Protein AF-A0A6L4Y548-F1 (afdb_monomer)

Nearest PDB structures (foldseek):
  1y12-assembly1_A  TM=3.726E-01  e=8.126E+00  Pseudomonas aeruginosa PAO1
  2x8k-assembly1_A  TM=2.056E-01  e=2.484E+00  Bacillus phage SPP1
  8kee-assembly1_S  TM=2.130E-01  e=3.188E+00  unclassified Caudoviricetes

Secondary structure (DSSP, 8-state):
-HHHHHHHHHTT---HHHHHHHHH-TTTTHHHHHHTT--SSPPPHHHHHHHHHHH-HHHHHHHHHHHHHHHHHTT--SS-----TTS--S-------S-TT--GGGGSEEEETHHHHHHHHHHHHHHSGGG--TTPEEEEEEE---S-S-TTSPPPEEEEEEEEEEE--TT---HHHHHTT-HHHHHHTTEEEEEEE-EEEEETTEEEE--TTS-S-SSS-----TT----

Foldseek 3Di:
DLLLLVVCVLVVPQDPQVSLVQCPDPPRNVVVCVRVVPPDDRDDPVNVVVVPVVCDQVNVVVVSVVVVVVCVVVVSDPDDQDDDRPSGRDPPPPVFQFDPQDDPCLAWPKDFQPLVVVLVVVVVCLVVVVPADAVDKDFDWDWHPGPSDPPPDGTDTFTFKIKGKDFADPVDDDVVCVVSVCPVSCVVSRIDMDMDGQFDDDDPRITIGRGPRHTPDPPDDDDDDPPDDDD

pLDDT: mean 75.51, std 15.85, range [26.17, 90.25]

Structure (mmCIF, N/CA/C/O backbone):
data_AF-A0A6L4Y548-F1
#
_entry.id   AF-A0A6L4Y548-F1
#
loop_
_atom_site.group_PDB
_atom_site.id
_atom_site.type_symbol
_atom_site.label_atom_id
_atom_site.label_alt_id
_atom_site.label_comp_id
_atom_site.label_asym_id
_atom_site.label_entity_id
_atom_site.label_seq_id
_atom_site.pdbx_PDB_ins_code
_atom_site.Cartn_x
_atom_site.Cartn_y
_atom_site.Cartn_z
_atom_site.occupancy
_atom_site.B_iso_or_equiv
_atom_site.auth_seq_id
_atom_site.auth_comp_id
_atom_site.auth_asym_id
_atom_site.auth_atom_id
_atom_site.pdbx_PDB_model_num
ATOM 1 N N . MET A 1 1 ? 31.689 2.760 -25.766 1.00 79.88 1 MET A N 1
ATOM 2 C CA . MET A 1 1 ? 30.900 2.470 -24.546 1.00 79.88 1 MET A CA 1
ATOM 3 C C . MET A 1 1 ? 29.606 1.747 -24.884 1.00 79.88 1 MET A C 1
ATOM 5 O O . MET A 1 1 ? 29.501 0.602 -24.481 1.00 79.88 1 MET A O 1
ATOM 9 N N . PHE A 1 2 ? 28.708 2.302 -25.708 1.00 81.25 2 PHE A N 1
ATOM 10 C CA . PHE A 1 2 ? 27.478 1.601 -26.124 1.00 81.25 2 PHE A CA 1
ATOM 11 C C . PHE A 1 2 ? 27.704 0.189 -26.696 1.00 81.25 2 PHE A C 1
ATOM 13 O O . PHE A 1 2 ? 27.046 -0.744 -26.259 1.00 81.25 2 PHE A O 1
ATOM 20 N N . CYS A 1 3 ? 28.697 -0.014 -27.573 1.00 81.31 3 CYS A N 1
ATOM 21 C CA . CYS A 1 3 ? 29.011 -1.353 -28.098 1.00 81.31 3 CYS A CA 1
ATOM 22 C C . CYS A 1 3 ? 29.389 -2.367 -27.001 1.00 81.31 3 CYS A C 1
ATOM 24 O O . CYS A 1 3 ? 29.034 -3.536 -27.091 1.00 81.31 3 CYS A O 1
ATOM 26 N N . LEU A 1 4 ? 30.083 -1.920 -25.947 1.00 81.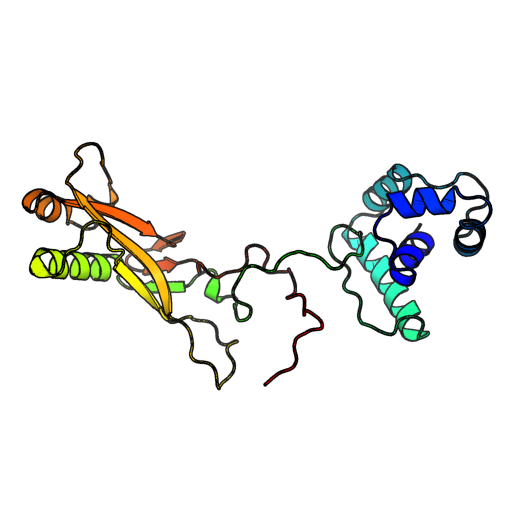88 4 LEU A N 1
ATOM 27 C CA . LEU A 1 4 ? 30.443 -2.767 -24.804 1.00 81.88 4 LEU A CA 1
ATOM 28 C C . LEU A 1 4 ? 29.227 -3.097 -23.938 1.00 81.88 4 LEU A C 1
ATOM 30 O O . LEU A 1 4 ? 29.123 -4.203 -23.420 1.00 81.88 4 LEU A O 1
ATOM 34 N N . GLU A 1 5 ? 28.299 -2.156 -23.792 1.00 77.69 5 GLU A N 1
ATOM 35 C CA . GLU A 1 5 ? 27.054 -2.395 -23.063 1.00 77.69 5 GLU A CA 1
ATOM 36 C C . GLU A 1 5 ? 26.106 -3.307 -23.847 1.00 77.69 5 GLU A C 1
ATOM 38 O O . GLU A 1 5 ? 25.450 -4.150 -23.254 1.00 77.69 5 GLU A O 1
ATOM 43 N N . ILE A 1 6 ? 26.107 -3.248 -25.178 1.00 76.88 6 ILE A N 1
ATOM 44 C CA . ILE A 1 6 ? 25.396 -4.225 -26.018 1.00 76.88 6 ILE A CA 1
ATOM 45 C C . ILE A 1 6 ? 26.002 -5.621 -25.862 1.00 76.88 6 ILE A C 1
ATOM 47 O O . ILE A 1 6 ? 25.275 -6.607 -25.827 1.00 76.88 6 ILE A O 1
ATOM 51 N N . CYS A 1 7 ? 27.320 -5.729 -25.680 1.00 73.56 7 CYS A N 1
ATOM 52 C CA . CYS A 1 7 ? 27.942 -7.015 -25.369 1.00 73.56 7 CYS A CA 1
ATOM 53 C C . CYS A 1 7 ? 27.459 -7.599 -24.028 1.00 73.56 7 CYS A C 1
ATOM 55 O O . CYS A 1 7 ? 27.439 -8.824 -23.905 1.00 73.56 7 CYS A O 1
ATOM 57 N N . LEU A 1 8 ? 27.051 -6.764 -23.055 1.00 71.00 8 LEU A N 1
ATOM 58 C CA . LEU A 1 8 ? 26.384 -7.237 -21.830 1.00 71.00 8 LEU A CA 1
ATOM 59 C C . LEU A 1 8 ? 25.032 -7.865 -22.154 1.00 71.00 8 LEU A C 1
ATOM 61 O O . LEU A 1 8 ? 24.733 -8.938 -21.642 1.00 71.00 8 LEU A O 1
ATOM 65 N N . VAL A 1 9 ? 24.254 -7.199 -23.015 1.00 66.56 9 VAL A N 1
ATOM 66 C CA . VAL A 1 9 ? 22.927 -7.658 -23.454 1.00 66.56 9 VAL A CA 1
ATOM 67 C C . VAL A 1 9 ? 23.039 -9.005 -24.160 1.00 66.56 9 VAL A C 1
ATOM 69 O O . VAL A 1 9 ? 22.319 -9.938 -23.827 1.00 66.56 9 VAL A O 1
ATOM 72 N N . LEU A 1 10 ? 23.958 -9.108 -25.121 1.00 67.00 10 LEU A N 1
ATOM 73 C CA . LEU A 1 10 ? 24.070 -10.268 -26.005 1.00 67.00 10 LEU A CA 1
ATOM 74 C C . LEU A 1 10 ? 24.642 -11.514 -25.321 1.00 67.00 10 LEU A C 1
ATOM 76 O O . LEU A 1 10 ? 24.335 -12.621 -25.744 1.00 67.00 10 LEU A O 1
ATOM 80 N N . ASN A 1 11 ? 25.482 -11.350 -24.295 1.00 64.88 11 ASN A N 1
ATOM 81 C CA . ASN A 1 11 ? 26.163 -12.469 -23.629 1.00 64.88 11 ASN A CA 1
ATOM 82 C C . ASN A 1 11 ? 25.663 -12.716 -22.201 1.00 64.88 11 ASN A C 1
ATOM 84 O O . ASN A 1 11 ? 26.353 -13.380 -21.426 1.00 64.88 11 ASN A O 1
ATOM 88 N N . GLU A 1 12 ? 24.502 -12.152 -21.844 1.00 61.31 12 GLU A N 1
ATOM 89 C CA . GLU A 1 12 ? 23.864 -12.301 -20.526 1.00 61.31 12 GLU A CA 1
ATOM 90 C C . GLU A 1 12 ? 24.823 -12.011 -19.360 1.00 61.31 12 GLU A C 1
ATOM 92 O O . GLU A 1 12 ? 24.775 -12.632 -18.294 1.00 61.31 12 GLU A O 1
ATOM 97 N N . HIS A 1 13 ? 25.755 -11.074 -19.558 1.00 61.56 13 HIS A N 1
ATOM 98 C CA . HIS A 1 13 ? 26.712 -10.765 -18.514 1.00 61.56 13 HIS A CA 1
ATOM 99 C C . HIS A 1 13 ? 26.011 -9.988 -17.403 1.00 61.56 13 HIS A C 1
ATOM 101 O O . HIS A 1 13 ? 25.457 -8.917 -17.653 1.00 61.56 13 HIS A O 1
ATOM 107 N N . PRO A 1 14 ? 26.096 -10.471 -16.156 1.00 55.53 14 PRO A N 1
ATOM 108 C CA . PRO A 1 14 ? 25.307 -9.927 -15.070 1.00 55.53 14 PRO A CA 1
ATOM 109 C C . PRO A 1 14 ? 25.723 -8.485 -14.735 1.00 55.53 14 PRO A C 1
ATOM 111 O O . PRO A 1 14 ? 24.878 -7.652 -14.449 1.00 55.53 14 PRO A O 1
ATOM 114 N N . SER A 1 15 ? 27.005 -8.105 -14.799 1.00 69.69 15 SER A N 1
ATOM 115 C CA . SER A 1 15 ? 27.383 -6.740 -14.403 1.00 69.69 15 SER A CA 1
ATOM 116 C C . SER A 1 15 ? 28.520 -6.097 -15.179 1.00 69.69 15 SER A C 1
ATOM 118 O O . SER A 1 15 ? 29.406 -6.767 -15.710 1.00 69.69 15 SER A O 1
ATOM 120 N N . VAL A 1 16 ? 28.530 -4.757 -15.157 1.00 76.75 16 VAL A N 1
ATOM 121 C CA . VAL A 1 16 ? 29.633 -3.920 -15.659 1.00 76.75 16 VAL A CA 1
ATOM 122 C C . VAL A 1 16 ? 30.958 -4.317 -14.998 1.00 76.75 16 VAL A C 1
ATOM 124 O O . VAL A 1 16 ? 31.975 -4.399 -15.676 1.00 76.75 16 VAL A O 1
ATOM 127 N N . THR A 1 17 ? 30.947 -4.667 -13.709 1.00 80.38 17 THR A N 1
ATOM 128 C CA . THR A 1 17 ? 32.117 -5.203 -12.997 1.00 80.38 17 THR A CA 1
ATOM 129 C C . THR A 1 17 ? 32.664 -6.468 -13.662 1.00 80.38 17 THR A C 1
ATOM 131 O O . THR A 1 17 ? 33.867 -6.571 -13.910 1.00 80.38 17 THR A O 1
ATOM 134 N N . GLN A 1 18 ? 31.797 -7.431 -13.995 1.00 77.56 18 GLN A N 1
ATOM 135 C CA . GLN A 1 18 ? 32.222 -8.663 -14.666 1.00 77.56 18 GLN A CA 1
ATOM 136 C C . GLN A 1 18 ? 32.696 -8.408 -16.097 1.00 77.56 18 GLN A C 1
ATOM 138 O O . GLN A 1 18 ? 33.666 -9.023 -16.535 1.00 77.56 18 GLN A O 1
ATOM 143 N N . LEU A 1 19 ? 32.090 -7.452 -16.801 1.00 82.75 19 LEU A N 1
ATOM 144 C CA . LEU A 1 19 ? 32.578 -7.014 -18.105 1.00 82.75 19 LEU A CA 1
ATOM 145 C C . LEU A 1 19 ? 33.959 -6.369 -18.008 1.00 82.75 19 LEU A C 1
ATOM 147 O O . LEU A 1 19 ? 34.838 -6.704 -18.791 1.00 82.75 19 LEU A O 1
ATOM 151 N N . CYS A 1 20 ? 34.200 -5.485 -17.042 1.00 85.94 20 CYS A N 1
ATOM 152 C CA . CYS A 1 20 ? 35.522 -4.902 -16.828 1.00 85.94 20 CYS A CA 1
ATOM 153 C C . CYS A 1 20 ? 36.569 -5.978 -16.504 1.00 85.94 20 CYS A C 1
ATOM 155 O O . CYS A 1 20 ? 37.712 -5.868 -16.945 1.00 85.94 20 CYS A O 1
ATOM 157 N N . GLN A 1 21 ? 36.198 -7.035 -15.773 1.00 85.75 21 GLN A N 1
ATOM 158 C CA . GLN A 1 21 ? 37.070 -8.194 -15.547 1.00 85.75 21 GLN A CA 1
ATOM 159 C C . GLN A 1 21 ? 37.340 -8.965 -16.845 1.00 85.75 21 GLN A C 1
ATOM 161 O O . GLN A 1 21 ? 38.496 -9.268 -17.137 1.00 85.75 21 GLN A O 1
ATOM 166 N N . LEU A 1 22 ? 36.309 -9.214 -17.657 1.00 85.00 22 LEU A N 1
ATOM 167 C CA . LEU A 1 22 ? 36.434 -9.868 -18.960 1.00 85.00 22 LEU A CA 1
ATOM 168 C C . LEU A 1 22 ? 37.314 -9.059 -19.919 1.00 85.00 22 LEU A C 1
ATOM 170 O O . LEU A 1 22 ? 38.221 -9.609 -20.529 1.00 85.00 22 LEU A O 1
ATOM 174 N N . LEU A 1 23 ? 37.106 -7.745 -20.009 1.00 87.56 23 LEU A N 1
ATOM 175 C CA . LEU A 1 23 ? 37.880 -6.848 -20.866 1.00 87.56 23 LEU A CA 1
ATOM 176 C C . LEU A 1 23 ? 39.351 -6.758 -20.460 1.00 87.56 23 LEU A C 1
ATOM 178 O O . LEU A 1 23 ? 40.176 -6.407 -21.300 1.00 87.56 23 LEU A O 1
ATOM 182 N N . ARG A 1 24 ? 39.695 -7.066 -19.205 1.00 87.94 24 ARG A N 1
ATOM 183 C CA . ARG A 1 24 ? 41.085 -7.159 -18.732 1.00 87.94 24 ARG A CA 1
ATOM 184 C C . ARG A 1 24 ? 41.741 -8.495 -19.068 1.00 87.94 24 ARG A C 1
ATOM 186 O O . ARG A 1 24 ? 42.967 -8.564 -19.069 1.00 87.94 24 ARG A O 1
ATOM 193 N N . ASP A 1 25 ? 40.962 -9.529 -19.378 1.00 87.12 25 ASP A N 1
ATOM 194 C CA . ASP A 1 25 ? 41.502 -10.817 -19.802 1.00 87.12 25 ASP A CA 1
ATOM 195 C C . ASP A 1 25 ? 42.134 -10.685 -21.204 1.00 87.12 25 ASP A C 1
ATOM 197 O O . ASP A 1 25 ? 41.465 -10.253 -22.153 1.00 87.12 25 ASP A O 1
ATOM 201 N N . PRO A 1 26 ? 43.423 -11.030 -21.375 1.00 83.88 26 PRO A N 1
ATOM 202 C CA . PRO A 1 26 ? 44.131 -10.830 -22.635 1.00 83.88 26 PRO A CA 1
ATOM 203 C C . PRO A 1 26 ? 43.583 -11.690 -23.776 1.00 83.88 26 PRO A C 1
ATOM 205 O O . PRO A 1 26 ? 43.678 -11.263 -24.925 1.00 83.88 26 PRO A O 1
ATOM 208 N N . ILE A 1 27 ? 42.991 -12.849 -23.474 1.00 81.38 27 ILE A N 1
ATOM 209 C CA . ILE A 1 27 ? 42.508 -13.824 -24.457 1.00 81.38 27 ILE A CA 1
ATOM 210 C C . ILE A 1 27 ? 40.994 -13.693 -24.604 1.00 81.38 27 ILE A C 1
ATOM 212 O O . ILE A 1 27 ? 40.502 -13.408 -25.690 1.00 81.38 27 ILE A O 1
ATOM 216 N N . ARG A 1 28 ? 40.250 -13.832 -23.503 1.00 81.56 28 ARG A N 1
ATOM 217 C CA . ARG A 1 28 ? 38.778 -13.845 -23.512 1.00 81.56 28 ARG A CA 1
ATOM 218 C C . ARG A 1 28 ? 38.181 -12.472 -23.793 1.00 81.56 28 ARG A C 1
ATOM 220 O O . ARG A 1 28 ? 37.128 -12.381 -24.405 1.00 81.56 28 ARG A O 1
ATOM 227 N N . GLY A 1 29 ? 38.850 -11.409 -23.351 1.00 83.69 29 GLY A N 1
ATOM 228 C CA . GLY A 1 29 ? 38.417 -10.033 -23.584 1.00 83.69 29 GLY A CA 1
ATOM 229 C C . GLY A 1 29 ? 38.832 -9.473 -24.938 1.00 83.69 29 GLY A C 1
ATOM 230 O O . GLY A 1 29 ? 38.421 -8.365 -25.272 1.00 83.69 29 GLY A O 1
ATOM 231 N N . LYS A 1 30 ? 39.671 -10.188 -25.701 1.00 84.69 30 LYS A N 1
ATOM 232 C CA . LYS A 1 30 ? 40.249 -9.672 -26.945 1.00 84.69 30 LYS A CA 1
ATOM 233 C C . LYS A 1 30 ? 39.176 -9.341 -27.972 1.00 84.69 30 LYS A C 1
ATOM 235 O O . LYS A 1 30 ? 39.152 -8.214 -28.449 1.00 84.69 30 LYS A O 1
ATOM 240 N N . ASP A 1 31 ? 38.266 -10.270 -28.229 1.00 83.38 31 ASP A N 1
ATOM 241 C CA . ASP A 1 31 ? 37.234 -10.084 -29.250 1.00 83.38 31 ASP A CA 1
ATOM 242 C C . ASP A 1 31 ? 36.284 -8.936 -28.878 1.00 83.38 31 ASP A C 1
ATOM 244 O O . ASP A 1 31 ? 35.973 -8.092 -29.709 1.00 83.38 31 ASP A O 1
ATOM 248 N N . TYR A 1 32 ? 35.935 -8.806 -27.595 1.00 83.75 32 TYR A N 1
ATOM 249 C CA . TYR A 1 32 ? 35.132 -7.689 -27.084 1.00 83.75 32 TYR A CA 1
ATOM 250 C C . TYR A 1 32 ? 35.825 -6.332 -27.239 1.00 83.75 32 TYR A C 1
ATOM 252 O O . TYR A 1 32 ? 35.179 -5.336 -27.572 1.00 83.75 32 TYR A O 1
ATOM 260 N N . ARG A 1 33 ? 37.140 -6.275 -26.995 1.00 87.75 33 ARG A N 1
ATOM 261 C CA . ARG A 1 33 ? 37.939 -5.062 -27.211 1.00 87.75 33 ARG A CA 1
ATOM 262 C C . ARG A 1 33 ? 38.026 -4.722 -28.695 1.00 87.75 33 ARG A C 1
ATOM 264 O O . ARG A 1 33 ? 37.824 -3.562 -29.044 1.00 87.75 33 ARG A O 1
ATOM 271 N N . ASP A 1 34 ? 38.263 -5.720 -29.540 1.00 85.25 34 ASP A N 1
ATOM 272 C CA . ASP A 1 34 ? 38.372 -5.558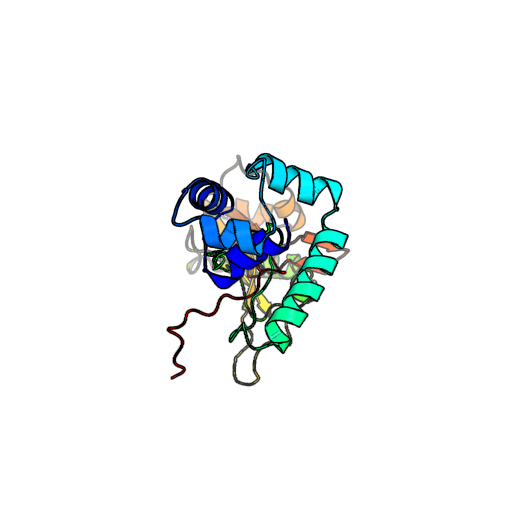 -30.990 1.00 85.25 34 ASP A CA 1
ATOM 273 C C . ASP A 1 34 ? 37.036 -5.064 -31.581 1.00 85.25 34 ASP A C 1
ATOM 275 O O . ASP A 1 34 ? 37.017 -4.080 -32.321 1.00 85.25 34 ASP A O 1
ATOM 279 N N . TRP A 1 35 ? 35.905 -5.657 -31.183 1.00 81.94 35 TRP A N 1
ATOM 280 C CA . TRP A 1 35 ? 34.563 -5.247 -31.623 1.00 81.94 35 TRP A CA 1
ATOM 281 C C . TRP A 1 35 ? 34.170 -3.849 -31.146 1.00 81.94 35 TRP A C 1
ATOM 283 O O . TRP A 1 35 ? 33.534 -3.094 -31.881 1.00 81.94 35 TRP A O 1
ATOM 293 N N . ALA A 1 36 ? 34.548 -3.478 -29.922 1.00 83.88 36 ALA A N 1
ATOM 294 C CA . ALA A 1 36 ? 34.243 -2.164 -29.366 1.00 83.88 36 ALA A CA 1
ATOM 295 C C . ALA A 1 36 ? 35.264 -1.072 -29.729 1.00 83.88 36 ALA A C 1
ATOM 297 O O . ALA A 1 36 ? 35.101 0.071 -29.293 1.00 83.88 36 ALA A O 1
ATOM 298 N N . GLY A 1 37 ? 36.314 -1.406 -30.486 1.00 86.38 37 GLY A N 1
ATOM 299 C CA . GLY A 1 37 ? 37.376 -0.475 -30.870 1.00 86.38 37 GLY A CA 1
ATOM 300 C C . GLY A 1 37 ? 38.252 0.000 -29.703 1.00 86.38 37 GLY A C 1
ATOM 301 O O . GLY A 1 37 ? 38.747 1.128 -29.714 1.00 86.38 37 GLY A O 1
ATOM 302 N N . VAL A 1 38 ? 38.428 -0.822 -28.665 1.00 86.06 38 VAL A N 1
ATOM 303 C CA . VAL A 1 38 ? 39.225 -0.500 -27.471 1.00 86.06 38 VAL A CA 1
ATOM 304 C C . VAL A 1 38 ? 40.658 -1.006 -27.643 1.00 86.06 38 VAL A C 1
ATOM 306 O O . VAL A 1 38 ? 40.981 -2.135 -27.290 1.00 86.06 38 VAL A O 1
ATOM 309 N N . PHE A 1 39 ? 41.542 -0.141 -28.140 1.00 80.19 39 PHE A N 1
ATOM 310 C CA . PHE A 1 39 ? 42.952 -0.487 -28.401 1.00 80.19 39 PHE A CA 1
ATOM 311 C C . PHE A 1 39 ? 43.944 0.049 -27.356 1.00 80.19 39 PHE A C 1
ATOM 313 O O . PHE A 1 39 ? 45.139 -0.224 -27.435 1.00 80.19 39 PHE A O 1
ATOM 320 N N . GLY A 1 40 ? 43.464 0.837 -26.391 1.00 82.56 40 GLY A N 1
ATOM 321 C CA . GLY A 1 40 ? 44.294 1.530 -25.404 1.00 82.56 40 GLY A CA 1
ATOM 322 C C . GLY A 1 40 ? 43.837 1.269 -23.972 1.00 82.56 40 GLY A C 1
ATOM 323 O O . GLY A 1 40 ? 43.804 0.128 -23.515 1.00 82.56 40 GLY A O 1
ATOM 324 N N . LYS A 1 41 ? 43.485 2.340 -23.248 1.00 86.31 41 LYS A N 1
ATOM 325 C CA . LYS A 1 41 ? 42.970 2.239 -21.876 1.00 86.31 41 LYS A CA 1
ATOM 326 C C . LYS A 1 41 ? 41.700 1.382 -21.861 1.00 86.31 41 LYS A C 1
ATOM 328 O O . LYS A 1 41 ? 40.699 1.744 -22.475 1.00 86.31 41 LYS A O 1
ATOM 333 N N . ILE A 1 42 ? 41.744 0.277 -21.121 1.00 88.19 42 ILE A N 1
ATOM 334 C CA . ILE A 1 42 ? 40.573 -0.568 -20.878 1.00 88.19 42 ILE A CA 1
ATOM 335 C C . ILE A 1 42 ? 39.618 0.188 -19.936 1.00 88.19 42 ILE A C 1
ATOM 337 O O . ILE A 1 42 ? 40.064 0.593 -18.857 1.00 88.19 42 ILE A O 1
ATOM 341 N N . PRO A 1 43 ? 38.337 0.379 -20.308 1.00 86.50 43 PRO A N 1
ATOM 342 C CA . PRO A 1 43 ? 37.368 1.091 -19.480 1.00 86.50 43 PRO A CA 1
ATOM 343 C C . PRO A 1 43 ? 37.190 0.460 -18.093 1.00 86.50 43 PRO A C 1
ATOM 345 O O . PRO A 1 43 ? 37.059 -0.762 -17.965 1.00 86.50 43 PRO A O 1
ATOM 348 N N . SER A 1 44 ? 37.174 1.294 -17.054 1.00 86.44 44 SER A N 1
ATOM 349 C CA . SER A 1 44 ? 36.774 0.907 -15.696 1.00 86.44 44 SER A CA 1
ATOM 350 C C . SER A 1 44 ? 35.284 1.157 -15.454 1.00 86.44 44 SER A C 1
ATOM 352 O O . SER A 1 44 ? 34.623 1.836 -16.234 1.00 86.44 44 SER A O 1
ATOM 354 N N . GLU A 1 45 ? 34.759 0.647 -14.340 1.00 82.25 45 GLU A N 1
ATOM 355 C CA . GLU A 1 45 ? 33.378 0.900 -13.902 1.00 82.25 45 GLU A CA 1
ATOM 356 C C . GLU A 1 45 ? 33.076 2.402 -13.791 1.00 82.25 45 GLU A C 1
ATOM 358 O O . GLU A 1 45 ? 32.028 2.858 -14.248 1.00 82.25 45 GLU A O 1
ATOM 363 N N . ASP A 1 46 ? 34.036 3.185 -13.293 1.00 83.56 46 ASP A N 1
ATOM 364 C CA . ASP A 1 46 ? 33.921 4.644 -13.225 1.00 83.56 46 ASP A CA 1
ATOM 365 C C . ASP A 1 46 ? 33.790 5.280 -14.612 1.00 83.56 46 ASP A C 1
ATOM 367 O O . ASP A 1 46 ? 33.055 6.251 -14.776 1.00 83.56 46 ASP A O 1
ATOM 371 N N . ASP A 1 47 ? 34.467 4.741 -15.633 1.00 85.25 47 ASP A N 1
ATOM 372 C CA . ASP A 1 47 ? 34.345 5.241 -17.005 1.00 85.25 47 ASP A CA 1
ATOM 373 C C . ASP A 1 47 ? 32.917 5.005 -17.546 1.00 85.25 47 ASP A C 1
ATOM 375 O O . ASP A 1 47 ? 32.377 5.871 -18.237 1.00 85.25 47 ASP A O 1
ATOM 379 N N . PHE A 1 48 ? 32.263 3.887 -17.190 1.00 83.44 48 PHE A N 1
ATOM 380 C CA . PHE A 1 48 ? 30.849 3.632 -17.520 1.00 83.44 48 PHE A CA 1
ATOM 381 C C . PHE A 1 48 ? 29.899 4.562 -16.757 1.00 83.44 48 PHE A C 1
ATOM 383 O O . PHE A 1 48 ? 29.005 5.158 -17.362 1.00 83.44 48 PHE A O 1
ATOM 390 N N . ALA A 1 49 ? 30.099 4.732 -15.448 1.00 79.81 49 ALA A N 1
ATOM 391 C CA . ALA A 1 49 ? 29.275 5.623 -14.632 1.00 79.81 49 ALA A CA 1
ATOM 392 C C . ALA A 1 49 ? 29.378 7.078 -15.117 1.00 79.81 49 ALA A C 1
ATOM 394 O O . ALA A 1 49 ? 28.364 7.739 -15.354 1.00 79.81 49 ALA A O 1
ATOM 395 N N . ASN A 1 50 ? 30.600 7.556 -15.362 1.00 84.88 50 ASN A N 1
ATOM 396 C CA . ASN A 1 50 ? 30.848 8.891 -15.895 1.00 84.88 50 ASN A CA 1
ATOM 397 C C . ASN A 1 50 ? 30.241 9.062 -17.286 1.00 84.88 50 ASN A C 1
ATOM 399 O O . ASN A 1 50 ? 29.640 10.101 -17.553 1.00 84.88 50 ASN A O 1
ATOM 403 N N . PHE A 1 51 ? 30.346 8.056 -18.156 1.00 84.31 51 PHE A N 1
ATOM 404 C CA . PHE A 1 51 ? 29.735 8.090 -19.482 1.00 84.31 51 PHE A CA 1
ATOM 405 C C . PHE A 1 51 ? 28.214 8.292 -19.413 1.00 84.31 51 PHE A C 1
ATOM 407 O O . PHE A 1 51 ? 27.683 9.154 -20.118 1.00 84.31 51 PHE A O 1
ATOM 414 N N . ARG A 1 52 ? 27.515 7.572 -18.527 1.00 80.12 52 ARG A N 1
ATOM 415 C CA . ARG A 1 52 ? 26.063 7.730 -18.328 1.00 80.12 52 ARG A CA 1
ATOM 416 C C . ARG A 1 52 ? 25.701 9.102 -17.769 1.00 80.12 52 ARG A C 1
ATOM 418 O O . ARG A 1 52 ? 24.829 9.770 -18.321 1.00 80.12 52 ARG A O 1
ATOM 425 N N . ILE A 1 53 ? 26.423 9.559 -16.744 1.00 81.75 53 ILE A N 1
ATOM 426 C CA . ILE A 1 53 ? 26.213 10.881 -16.130 1.00 81.75 53 ILE A CA 1
ATOM 427 C C . ILE A 1 53 ? 26.376 12.000 -17.168 1.00 81.75 53 ILE A C 1
ATOM 429 O O . ILE A 1 53 ? 25.538 12.895 -17.239 1.00 81.75 53 ILE A O 1
ATOM 433 N N . HIS A 1 54 ? 27.420 11.938 -17.999 1.00 84.50 54 HIS A N 1
ATOM 434 C CA . HIS A 1 54 ? 27.697 12.970 -19.004 1.00 84.50 54 HIS A CA 1
ATOM 435 C C . HIS A 1 54 ? 26.733 12.927 -20.191 1.00 84.50 54 HIS A C 1
ATOM 437 O O . HIS A 1 54 ? 26.403 13.970 -20.753 1.00 84.50 54 HIS A O 1
ATOM 443 N N . THR A 1 55 ? 26.277 11.736 -20.580 1.00 82.56 55 THR A N 1
ATOM 444 C CA . THR A 1 55 ? 25.294 11.580 -21.662 1.00 82.56 55 THR A CA 1
ATOM 445 C C . THR A 1 55 ? 23.910 12.057 -21.215 1.00 82.56 55 THR A C 1
ATOM 447 O O . THR A 1 55 ? 23.160 12.629 -22.009 1.00 82.56 55 THR A O 1
ATOM 450 N N .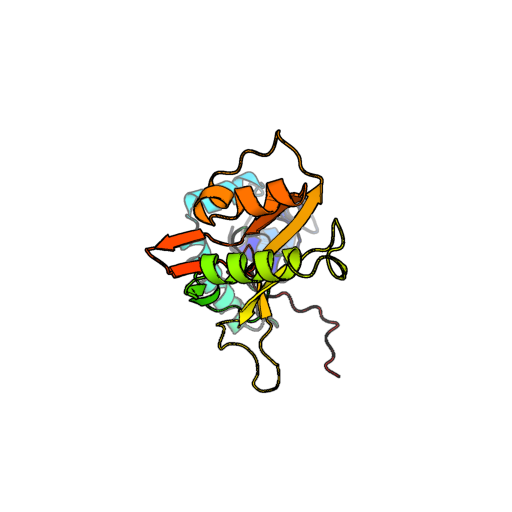 GLY A 1 56 ? 23.596 11.882 -19.929 1.00 78.00 56 GLY A N 1
ATOM 451 C CA . GLY A 1 56 ? 22.292 12.159 -19.348 1.00 78.00 56 GLY A CA 1
ATOM 452 C C . GLY A 1 56 ? 21.304 11.029 -19.632 1.00 78.00 56 GLY A C 1
ATOM 453 O O . GLY A 1 56 ? 21.182 10.556 -20.761 1.00 78.00 56 GLY A O 1
ATOM 454 N N . GLU A 1 57 ? 20.560 10.626 -18.603 1.00 72.38 57 GLU A N 1
ATOM 455 C CA . GLU A 1 57 ? 19.732 9.410 -18.596 1.00 72.38 57 GLU A CA 1
ATOM 456 C C . GLU A 1 57 ? 18.744 9.317 -19.772 1.00 72.38 57 GLU A C 1
ATOM 458 O O . GLU A 1 57 ? 18.607 8.279 -20.416 1.00 72.38 57 GLU A O 1
ATOM 463 N N . ALA A 1 58 ? 18.075 10.427 -20.098 1.00 72.50 58 ALA A N 1
ATOM 464 C CA . ALA A 1 58 ? 17.087 10.459 -21.174 1.00 72.50 58 ALA A CA 1
ATOM 465 C C . ALA A 1 58 ? 17.713 10.211 -22.558 1.00 72.50 58 ALA A C 1
ATOM 467 O O . ALA A 1 58 ? 17.189 9.405 -23.324 1.00 72.50 58 ALA A O 1
ATOM 468 N N . LYS A 1 59 ? 18.847 10.863 -22.851 1.00 77.62 59 LYS A N 1
ATOM 469 C CA . LYS A 1 59 ? 19.569 10.713 -24.126 1.00 77.62 59 LYS A CA 1
ATOM 470 C C . LYS A 1 59 ? 20.286 9.377 -24.217 1.00 77.62 59 LYS A C 1
ATOM 472 O O . LYS A 1 59 ? 20.326 8.774 -25.281 1.00 77.62 59 LYS A O 1
ATOM 477 N N . TYR A 1 60 ? 20.845 8.918 -23.102 1.00 80.44 60 TYR A N 1
ATOM 478 C CA . TYR A 1 60 ? 21.472 7.610 -23.016 1.00 80.44 60 TYR A CA 1
ATOM 479 C C . TYR A 1 60 ? 20.474 6.517 -23.408 1.00 80.44 60 TYR A C 1
ATOM 481 O O . TYR A 1 60 ? 20.765 5.719 -24.294 1.00 80.44 60 TYR A O 1
ATOM 489 N N . ARG A 1 61 ? 19.265 6.549 -22.832 1.00 71.12 61 ARG A N 1
ATOM 490 C CA . ARG A 1 61 ? 18.191 5.605 -23.160 1.00 71.12 61 ARG A CA 1
ATOM 491 C C . ARG A 1 61 ? 17.727 5.713 -24.610 1.00 71.12 61 ARG A C 1
ATOM 493 O O . ARG A 1 61 ? 17.511 4.692 -25.248 1.00 71.12 61 ARG A O 1
ATOM 500 N N . GLU A 1 62 ? 17.572 6.928 -25.130 1.00 76.88 62 GLU A N 1
ATOM 501 C CA . GLU A 1 62 ? 17.182 7.153 -26.527 1.00 76.88 62 GLU A CA 1
ATOM 502 C C . GLU A 1 62 ? 18.184 6.519 -27.499 1.00 76.88 62 GLU A C 1
ATOM 504 O O . GLU A 1 62 ? 17.798 5.736 -28.362 1.00 76.88 62 GLU A O 1
ATOM 509 N N . ILE A 1 63 ? 19.478 6.789 -27.309 1.00 81.25 63 ILE A N 1
ATOM 510 C CA . ILE A 1 63 ? 20.540 6.230 -28.151 1.00 81.25 63 ILE A CA 1
ATOM 511 C C . ILE A 1 63 ? 20.616 4.710 -27.987 1.00 81.25 63 ILE A C 1
ATOM 513 O O . ILE A 1 63 ? 20.745 3.996 -28.977 1.00 81.25 63 ILE A O 1
ATOM 517 N N . PHE A 1 64 ? 20.517 4.207 -26.754 1.00 78.31 64 PHE A N 1
ATOM 518 C CA . PHE A 1 64 ? 20.573 2.773 -26.484 1.00 78.31 64 PHE A CA 1
ATOM 519 C C . PHE A 1 64 ? 19.428 2.022 -27.169 1.00 78.31 64 PHE A C 1
ATOM 521 O O . PHE A 1 64 ? 19.676 1.001 -27.801 1.00 78.31 64 PHE A O 1
ATOM 528 N N . ASN A 1 65 ? 18.206 2.559 -27.111 1.00 72.75 65 ASN A N 1
ATOM 529 C CA . ASN A 1 65 ? 17.043 1.977 -27.778 1.00 72.75 65 ASN A CA 1
ATOM 530 C C . ASN A 1 65 ? 17.206 1.963 -29.302 1.00 72.75 65 ASN A C 1
ATOM 532 O O . ASN A 1 65 ? 16.962 0.938 -29.914 1.00 72.75 65 ASN A O 1
ATOM 536 N N . ILE A 1 66 ? 17.701 3.046 -29.910 1.00 80.50 66 ILE A N 1
ATOM 537 C CA . ILE A 1 66 ? 17.937 3.082 -31.364 1.00 80.50 66 ILE A CA 1
ATOM 538 C C . ILE A 1 66 ? 18.926 1.991 -31.788 1.00 80.50 66 ILE A C 1
ATOM 540 O O . ILE A 1 66 ? 18.724 1.327 -32.801 1.00 80.50 66 ILE A O 1
ATOM 544 N N . ILE A 1 67 ? 20.009 1.801 -31.030 1.00 78.19 67 ILE A N 1
ATOM 545 C CA . ILE A 1 67 ? 20.990 0.764 -31.362 1.00 78.19 67 ILE A CA 1
ATOM 546 C C . ILE A 1 67 ? 20.409 -0.631 -31.091 1.00 78.19 67 ILE A C 1
ATOM 548 O O . ILE A 1 67 ? 20.687 -1.560 -31.842 1.00 78.19 67 ILE A O 1
ATOM 552 N N . PHE A 1 68 ? 19.594 -0.781 -30.049 1.00 70.31 68 PHE A N 1
ATOM 553 C CA . PHE A 1 68 ? 18.889 -2.024 -29.756 1.00 70.31 68 PHE A CA 1
ATOM 554 C C . PHE A 1 68 ? 17.953 -2.428 -30.901 1.00 70.31 68 PHE A C 1
ATOM 556 O O . PHE A 1 68 ? 18.068 -3.549 -31.390 1.00 70.31 68 PHE A O 1
ATOM 563 N N . ASP A 1 69 ? 17.128 -1.498 -31.384 1.00 71.50 69 ASP A N 1
ATOM 564 C CA . ASP A 1 69 ? 16.213 -1.708 -32.510 1.00 71.50 69 ASP A CA 1
ATOM 565 C C . ASP A 1 69 ? 16.991 -2.154 -33.764 1.00 71.50 69 ASP A C 1
ATOM 567 O O . ASP A 1 69 ? 16.604 -3.100 -34.443 1.00 71.50 69 ASP A O 1
ATOM 571 N N . MET A 1 70 ? 18.165 -1.560 -34.024 1.00 79.06 70 MET A N 1
ATOM 572 C CA . MET A 1 70 ? 19.040 -1.998 -35.123 1.00 79.06 70 MET A CA 1
ATOM 573 C C . MET A 1 70 ? 19.547 -3.437 -34.947 1.00 79.06 70 MET A C 1
ATOM 575 O O . MET A 1 70 ? 19.660 -4.172 -35.922 1.00 79.06 70 MET A O 1
ATOM 579 N N . VAL A 1 71 ? 19.899 -3.850 -33.727 1.00 72.00 71 VAL A N 1
ATOM 580 C CA . VAL A 1 71 ? 20.391 -5.212 -33.450 1.00 72.00 71 VAL A CA 1
ATOM 581 C C . VAL A 1 71 ? 19.249 -6.237 -33.528 1.00 72.00 71 VAL A C 1
ATOM 583 O O . VAL A 1 71 ? 19.470 -7.360 -33.994 1.00 72.00 71 VAL A O 1
ATOM 586 N N . GLU A 1 72 ? 18.037 -5.849 -33.126 1.00 67.06 72 GLU A N 1
ATOM 587 C CA . GLU A 1 72 ? 16.808 -6.632 -33.301 1.00 67.06 72 GLU A CA 1
ATOM 588 C C . GLU A 1 72 ? 16.478 -6.822 -34.790 1.00 67.06 72 GLU A C 1
ATOM 590 O O . GLU A 1 72 ? 16.291 -7.958 -35.226 1.00 67.06 72 GLU A O 1
ATOM 595 N N . ASP A 1 73 ? 16.531 -5.755 -35.593 1.00 73.56 73 ASP A N 1
ATOM 596 C CA . ASP A 1 73 ? 16.276 -5.794 -37.042 1.00 73.56 73 ASP A CA 1
ATOM 597 C C . ASP A 1 73 ? 17.248 -6.717 -37.803 1.00 73.56 73 ASP A C 1
ATOM 599 O O . ASP A 1 73 ? 16.878 -7.343 -38.799 1.00 73.56 73 ASP A O 1
ATOM 603 N N . ILE A 1 74 ? 18.497 -6.838 -37.338 1.00 75.31 74 ILE A N 1
ATOM 604 C CA . ILE A 1 74 ? 19.512 -7.730 -37.935 1.00 75.31 74 ILE A CA 1
ATOM 605 C C . ILE A 1 74 ? 19.299 -9.197 -37.486 1.00 75.31 74 ILE A C 1
ATOM 607 O O . ILE A 1 74 ? 19.959 -10.109 -37.984 1.00 75.31 74 ILE A O 1
ATOM 611 N N . GLY A 1 75 ? 18.356 -9.465 -36.577 1.00 61.38 75 GLY A N 1
ATOM 612 C CA . GLY A 1 75 ? 18.029 -10.810 -36.097 1.00 61.38 75 GLY A CA 1
ATOM 613 C C . GLY A 1 75 ? 19.051 -11.386 -35.114 1.00 61.38 75 GLY A C 1
ATOM 614 O O . GLY A 1 75 ? 19.070 -12.595 -34.885 1.00 61.38 75 GLY A O 1
ATOM 615 N N . PHE A 1 76 ? 19.904 -10.540 -34.523 1.00 63.25 76 PHE A N 1
ATOM 616 C CA . PHE A 1 76 ? 20.860 -10.951 -33.486 1.00 63.25 76 PHE A CA 1
ATOM 617 C C . PHE A 1 76 ? 20.193 -11.207 -32.128 1.00 63.25 76 PHE A C 1
ATOM 619 O O . PHE A 1 76 ? 20.801 -11.818 -31.252 1.00 63.25 76 PHE A O 1
ATOM 626 N N . LEU A 1 77 ? 18.948 -10.760 -31.954 1.00 55.47 77 LEU A N 1
ATOM 627 C CA . LEU A 1 77 ? 18.162 -10.915 -30.737 1.00 55.47 77 LEU A CA 1
ATOM 628 C C . LEU A 1 77 ? 16.876 -11.677 -31.051 1.00 55.47 77 LEU A C 1
ATOM 630 O O . LEU A 1 77 ? 16.130 -11.315 -31.952 1.00 55.47 77 LEU A O 1
ATOM 634 N N . SER A 1 78 ? 16.622 -12.757 -30.314 1.00 46.38 78 SER A N 1
ATOM 635 C CA . SER A 1 78 ? 15.438 -13.608 -30.509 1.00 46.38 78 SER A CA 1
ATOM 636 C C . SER A 1 78 ? 14.307 -13.316 -29.512 1.00 46.38 78 SER A C 1
ATOM 638 O O . SER A 1 78 ? 13.273 -13.982 -29.556 1.00 46.38 78 SER A O 1
ATOM 640 N N . GLN A 1 79 ? 14.497 -12.364 -28.589 1.00 42.25 79 GLN A N 1
ATOM 641 C CA . GLN A 1 79 ? 13.548 -12.043 -27.517 1.00 42.25 79 GLN A CA 1
ATOM 642 C C . GLN A 1 79 ? 13.492 -10.529 -27.231 1.00 42.25 79 GLN A C 1
ATOM 644 O O . GLN A 1 79 ? 14.532 -9.869 -27.288 1.00 42.25 79 GLN A O 1
ATOM 649 N N . PRO A 1 80 ? 12.315 -9.979 -26.865 1.00 40.69 80 PRO A N 1
ATOM 650 C CA . PRO A 1 80 ? 12.175 -8.572 -26.500 1.00 40.69 80 PRO A CA 1
ATOM 651 C C . PRO A 1 80 ? 12.822 -8.308 -25.133 1.00 40.69 80 PRO A C 1
ATOM 653 O O . PRO A 1 80 ? 12.287 -8.692 -24.090 1.00 40.69 80 PRO A O 1
ATOM 656 N N . LEU A 1 81 ? 13.975 -7.640 -25.130 1.00 42.88 81 LEU A N 1
ATOM 657 C CA . LEU A 1 81 ? 14.707 -7.283 -23.913 1.00 42.88 81 LEU A CA 1
ATOM 658 C C . LEU A 1 81 ? 14.251 -5.913 -23.405 1.00 42.88 81 LEU A C 1
ATOM 660 O O . LEU A 1 81 ? 14.217 -4.923 -24.130 1.00 42.88 81 LEU A O 1
ATOM 664 N N . ILE A 1 82 ? 13.871 -5.857 -22.131 1.00 38.84 82 ILE A N 1
ATOM 665 C CA . ILE A 1 82 ? 13.373 -4.642 -21.486 1.00 38.84 82 ILE A CA 1
ATOM 666 C C . ILE A 1 82 ? 14.555 -3.939 -20.812 1.00 38.84 82 ILE A C 1
ATOM 668 O O . ILE A 1 82 ? 15.101 -4.443 -19.834 1.00 38.84 82 ILE A O 1
ATOM 672 N N . ALA A 1 83 ? 14.930 -2.757 -21.302 1.00 31.92 83 ALA A N 1
ATOM 673 C CA . ALA A 1 83 ? 15.871 -1.877 -20.617 1.00 31.92 83 ALA A CA 1
ATOM 674 C C . ALA A 1 83 ? 15.190 -1.217 -19.398 1.00 31.92 83 ALA A C 1
ATOM 676 O O . ALA A 1 83 ? 14.313 -0.366 -19.558 1.00 31.92 83 ALA A O 1
ATOM 677 N N . THR A 1 84 ? 15.578 -1.601 -18.178 1.00 36.34 84 THR A N 1
ATOM 678 C CA . THR A 1 84 ? 15.198 -0.905 -16.930 1.00 36.34 84 THR A CA 1
ATOM 679 C C . THR A 1 84 ? 16.317 0.005 -16.415 1.00 36.34 84 THR A C 1
ATOM 681 O O . THR A 1 84 ? 17.500 -0.217 -16.671 1.00 36.34 84 THR A O 1
ATOM 684 N N . THR A 1 85 ? 15.891 1.034 -15.684 1.00 35.31 85 THR A N 1
ATOM 685 C CA . THR A 1 85 ? 16.518 2.309 -15.264 1.00 35.31 85 THR A CA 1
ATOM 686 C C . THR A 1 85 ? 17.915 2.306 -14.635 1.00 35.31 85 THR A C 1
ATOM 688 O O . THR A 1 85 ? 18.427 3.377 -14.333 1.00 35.31 85 THR A O 1
ATOM 691 N N . ASP A 1 86 ? 18.558 1.152 -14.466 1.00 34.66 86 ASP A N 1
ATOM 692 C CA . ASP A 1 86 ? 19.851 1.053 -13.775 1.00 34.66 86 ASP A CA 1
ATOM 693 C C . ASP A 1 86 ? 20.957 0.515 -14.714 1.00 34.66 86 ASP A C 1
ATOM 695 O O . ASP A 1 86 ? 22.123 0.377 -14.334 1.00 34.66 86 ASP A O 1
ATOM 699 N N . GLY A 1 87 ? 20.609 0.215 -15.975 1.00 41.09 87 GLY A N 1
ATOM 700 C CA . GLY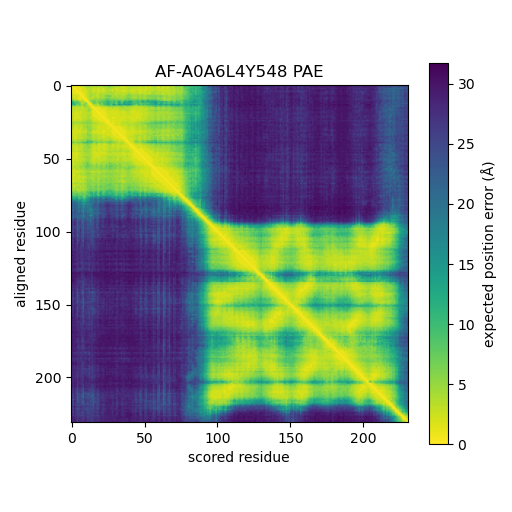 A 1 87 ? 21.513 -0.259 -17.031 1.00 41.09 87 GLY A CA 1
ATOM 701 C C . GLY A 1 87 ? 22.331 -1.501 -16.659 1.00 41.09 87 GLY A C 1
ATOM 702 O O . GLY A 1 87 ? 23.433 -1.698 -17.174 1.00 41.09 87 GLY A O 1
ATOM 703 N N . LEU A 1 88 ? 21.805 -2.318 -15.749 1.00 39.03 88 LEU A N 1
ATOM 704 C CA . LEU A 1 88 ? 22.239 -3.683 -15.501 1.00 39.03 88 LEU A CA 1
ATOM 705 C C . LEU A 1 88 ? 21.131 -4.602 -16.013 1.00 39.03 88 LEU A C 1
ATOM 707 O O . LEU A 1 88 ? 19.996 -4.556 -15.537 1.00 39.03 88 LEU A O 1
ATOM 711 N N . LEU A 1 89 ? 21.474 -5.387 -17.031 1.00 48.28 89 LEU A N 1
ATOM 712 C CA . LEU A 1 89 ? 20.593 -6.348 -17.680 1.00 48.28 89 LEU A CA 1
ATOM 713 C C . LEU A 1 89 ? 20.583 -7.617 -16.844 1.00 48.28 89 LEU A C 1
ATOM 715 O O . LEU A 1 89 ? 21.386 -8.522 -17.033 1.00 48.28 89 LEU A O 1
ATOM 719 N N . PHE A 1 90 ? 19.679 -7.650 -15.882 1.00 37.50 90 PHE A N 1
ATOM 720 C CA . PHE A 1 90 ? 19.306 -8.879 -15.214 1.00 37.50 90 PHE A CA 1
ATOM 721 C C . PHE A 1 90 ? 17.822 -9.106 -15.407 1.00 37.50 90 PHE A C 1
ATOM 723 O O . PHE A 1 90 ? 17.053 -8.142 -15.467 1.00 37.50 90 PHE A O 1
ATOM 730 N N . ASP A 1 91 ? 17.418 -10.377 -15.355 1.00 36.81 91 ASP A N 1
ATOM 731 C CA . ASP A 1 91 ? 16.109 -10.727 -14.827 1.00 36.81 91 ASP A CA 1
ATOM 732 C C . ASP A 1 91 ? 15.946 -9.960 -13.525 1.00 36.81 91 ASP A C 1
ATOM 734 O O . ASP A 1 91 ? 16.576 -10.266 -12.505 1.00 36.81 91 ASP A O 1
ATOM 738 N N . SER A 1 92 ? 15.152 -8.893 -13.567 1.00 37.88 92 SER A N 1
ATOM 739 C CA . SER A 1 92 ? 14.826 -8.198 -12.349 1.00 37.88 92 SER A CA 1
ATOM 740 C C . SER A 1 92 ? 14.071 -9.220 -11.503 1.00 37.88 92 SER A C 1
ATOM 742 O O . SER A 1 92 ? 12.873 -9.452 -11.644 1.00 37.88 92 SER A O 1
ATOM 744 N N . PHE A 1 93 ? 14.765 -9.791 -10.523 1.00 40.03 93 PHE A N 1
ATOM 745 C CA . PHE A 1 93 ? 14.153 -10.342 -9.323 1.00 40.03 93 PHE A CA 1
ATOM 746 C C . PHE A 1 93 ? 13.492 -9.215 -8.505 1.00 40.03 93 PHE A C 1
ATOM 748 O O . PHE A 1 93 ? 13.352 -9.328 -7.282 1.00 40.03 93 PHE A O 1
ATOM 755 N N . ALA A 1 94 ? 13.053 -8.125 -9.152 1.00 44.78 94 ALA A N 1
ATOM 756 C CA . ALA A 1 94 ? 11.959 -7.302 -8.703 1.00 44.78 94 ALA A CA 1
ATOM 757 C C . ALA A 1 94 ? 10.760 -8.242 -8.620 1.00 44.78 94 ALA A C 1
ATOM 759 O O . ALA A 1 94 ? 9.985 -8.423 -9.553 1.00 44.78 94 ALA A O 1
ATOM 760 N N . LYS A 1 95 ? 10.660 -8.923 -7.475 1.00 49.06 95 LYS A N 1
ATOM 761 C CA . LYS A 1 95 ? 9.498 -9.699 -7.076 1.00 49.06 95 LYS A CA 1
ATOM 762 C C . LYS A 1 95 ? 8.352 -8.708 -7.084 1.00 49.06 95 LYS A C 1
ATOM 764 O O . LYS A 1 95 ? 8.140 -8.018 -6.086 1.00 49.06 95 LYS A O 1
ATOM 769 N N . TYR A 1 96 ? 7.675 -8.600 -8.219 1.00 59.03 96 TYR A N 1
ATOM 770 C CA . TYR A 1 96 ? 6.504 -7.771 -8.374 1.00 59.03 96 TYR A CA 1
ATOM 771 C C . TYR A 1 96 ? 5.535 -8.184 -7.267 1.00 59.03 96 TYR A C 1
ATOM 773 O O . TYR A 1 96 ? 5.033 -9.308 -7.224 1.00 59.03 96 TYR A O 1
ATOM 781 N N . ARG A 1 97 ? 5.371 -7.305 -6.280 1.00 66.62 97 ARG A N 1
ATOM 782 C CA . ARG A 1 97 ? 4.525 -7.535 -5.110 1.00 66.62 97 ARG A CA 1
ATOM 783 C C . ARG A 1 97 ? 3.367 -6.562 -5.200 1.00 66.62 97 ARG A C 1
ATOM 785 O O . ARG A 1 97 ? 3.454 -5.440 -4.710 1.00 66.62 97 ARG A O 1
ATOM 792 N N . GLY A 1 98 ? 2.292 -7.010 -5.835 1.00 77.25 98 GLY A N 1
ATOM 793 C CA . GLY A 1 98 ? 1.078 -6.226 -6.010 1.00 77.25 98 GLY A CA 1
ATOM 794 C C . GLY A 1 98 ? 0.057 -6.925 -6.904 1.00 77.25 98 GLY A C 1
ATOM 795 O O . GLY A 1 98 ? 0.263 -8.048 -7.356 1.00 77.25 98 GLY A O 1
ATOM 796 N N . CYS A 1 99 ? -1.080 -6.270 -7.105 1.00 82.88 99 CYS A N 1
ATOM 797 C CA . CYS A 1 99 ? -2.138 -6.689 -8.014 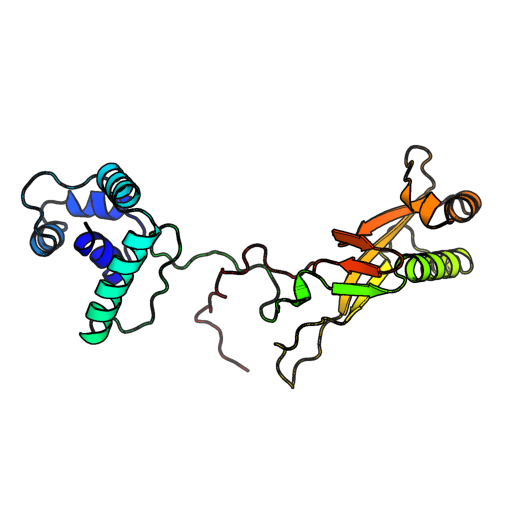1.00 82.88 99 CYS A CA 1
ATOM 798 C C . CYS A 1 99 ? -1.721 -6.399 -9.452 1.00 82.88 99 CYS A C 1
ATOM 800 O O . CYS A 1 99 ? -1.526 -5.235 -9.766 1.00 82.88 99 CYS A O 1
ATOM 802 N N . THR A 1 100 ? -1.684 -7.412 -10.318 1.00 82.88 100 THR A N 1
ATOM 803 C CA . THR A 1 100 ? -1.360 -7.287 -11.753 1.00 82.88 100 THR A CA 1
ATOM 804 C C . THR A 1 100 ? -2.442 -6.583 -12.573 1.00 82.88 100 THR A C 1
ATOM 806 O O . THR A 1 100 ? -2.170 -6.080 -13.656 1.00 82.88 100 THR A O 1
ATOM 809 N N . TYR A 1 101 ? -3.665 -6.502 -12.046 1.00 85.25 101 TYR A N 1
ATOM 810 C CA . TYR A 1 101 ? -4.815 -5.872 -12.696 1.00 85.25 101 TYR A CA 1
ATOM 811 C C . TYR A 1 101 ? -5.084 -4.462 -12.166 1.00 85.25 101 TYR A C 1
ATOM 813 O O . TYR A 1 101 ? -6.223 -4.004 -12.203 1.00 85.25 101 TYR A O 1
ATOM 821 N N . PHE A 1 102 ? -4.103 -3.771 -11.585 1.00 86.25 102 PHE A N 1
ATOM 822 C CA . PHE A 1 102 ? -4.327 -2.414 -11.084 1.00 86.25 102 PHE A CA 1
ATOM 823 C C . PHE A 1 102 ? -4.597 -1.431 -12.237 1.00 86.25 102 PHE A C 1
ATOM 825 O O . PHE A 1 102 ? -4.106 -1.600 -13.350 1.00 86.25 102 PHE A O 1
ATOM 832 N N . GLY A 1 103 ? -5.419 -0.417 -11.972 1.00 85.56 103 GLY A N 1
ATOM 833 C CA . GLY A 1 103 ? -5.697 0.688 -12.890 1.00 85.56 103 GLY A CA 1
ATOM 834 C C . GLY A 1 103 ? -5.355 2.030 -12.246 1.00 85.56 103 GLY A C 1
ATOM 835 O O . GLY A 1 103 ? -4.981 2.088 -11.070 1.00 85.56 103 GLY A O 1
ATOM 836 N N . LYS A 1 104 ? -5.523 3.128 -12.992 1.00 86.38 104 LYS A N 1
ATOM 837 C CA . LYS A 1 104 ? -5.277 4.488 -12.476 1.00 86.38 104 LYS A CA 1
ATOM 838 C C . LYS A 1 104 ? -6.123 4.774 -11.229 1.00 86.38 104 LYS A C 1
ATOM 840 O O . LYS A 1 104 ? -5.588 5.239 -10.225 1.00 86.38 104 LYS A O 1
ATOM 845 N N . ASP A 1 105 ? -7.379 4.334 -11.237 1.00 88.44 105 ASP A N 1
ATOM 846 C CA . ASP A 1 105 ? -8.338 4.532 -10.142 1.00 88.44 105 ASP A CA 1
ATOM 847 C C . ASP A 1 105 ? -7.958 3.799 -8.843 1.00 88.44 105 ASP A C 1
ATOM 849 O O . ASP A 1 105 ? -8.428 4.151 -7.765 1.00 88.44 105 ASP A O 1
ATOM 853 N N . CYS A 1 106 ? -7.051 2.814 -8.888 1.00 88.75 106 CYS A N 1
ATOM 854 C CA . CYS A 1 106 ? -6.574 2.125 -7.683 1.00 88.75 106 CYS A CA 1
ATOM 855 C C . CYS A 1 106 ? -5.724 3.021 -6.761 1.00 88.75 106 CYS A C 1
ATOM 857 O O . CYS A 1 106 ? -5.496 2.657 -5.603 1.00 88.75 106 CYS A O 1
ATOM 859 N N . HIS A 1 107 ? -5.256 4.171 -7.254 1.00 87.81 107 HIS A N 1
ATOM 860 C CA . HIS A 1 107 ? -4.538 5.165 -6.454 1.00 87.81 107 HIS A CA 1
ATOM 861 C C . HIS A 1 107 ? -5.475 5.995 -5.573 1.00 87.81 107 HIS A C 1
ATOM 863 O O . HIS A 1 107 ? -5.051 6.467 -4.521 1.00 87.81 107 HIS A O 1
ATOM 869 N N . SER A 1 108 ? -6.728 6.165 -5.999 1.00 87.94 108 SER A N 1
ATOM 870 C CA . SER A 1 108 ? -7.691 7.070 -5.379 1.00 87.94 108 SER A CA 1
ATOM 871 C C . SER A 1 108 ? -9.098 6.497 -5.513 1.00 87.94 108 SER A C 1
ATOM 873 O O . SER A 1 108 ? -9.837 6.827 -6.438 1.00 87.94 108 SER A O 1
ATOM 875 N N . ILE A 1 109 ? -9.462 5.632 -4.569 1.00 89.50 109 ILE A N 1
ATOM 876 C CA . ILE A 1 109 ? -10.770 4.980 -4.515 1.00 89.50 109 ILE A CA 1
ATOM 877 C C . ILE A 1 109 ? -11.691 5.827 -3.630 1.00 89.50 109 ILE A C 1
ATOM 879 O O . ILE A 1 109 ? -11.424 5.924 -2.427 1.00 89.50 109 ILE A O 1
ATOM 883 N N . PRO A 1 110 ? -12.753 6.443 -4.176 1.00 87.75 110 PRO A N 1
ATOM 884 C CA . PRO A 1 110 ? -13.700 7.198 -3.371 1.00 87.75 110 PRO A CA 1
ATOM 885 C C . PRO A 1 110 ? -14.594 6.248 -2.568 1.00 87.75 110 PRO A C 1
ATOM 887 O O . PRO A 1 110 ? -15.155 5.292 -3.100 1.00 87.75 110 PRO A O 1
ATOM 890 N N . PHE A 1 111 ? -14.757 6.536 -1.281 1.00 85.38 111 PHE A N 1
ATOM 891 C CA . PHE A 1 111 ? -15.664 5.833 -0.383 1.00 85.38 111 PHE A CA 1
ATOM 892 C C . PHE A 1 111 ? -16.543 6.847 0.337 1.00 85.38 111 PHE A C 1
ATOM 894 O O . PHE A 1 111 ? -16.063 7.658 1.131 1.00 85.38 111 PHE A O 1
ATOM 901 N N . GLN A 1 112 ? -17.844 6.793 0.073 1.00 87.56 112 GLN A N 1
ATOM 902 C CA . GLN A 1 112 ? -18.806 7.677 0.721 1.00 87.56 112 GLN A CA 1
ATOM 903 C C . GLN A 1 112 ? -19.167 7.163 2.113 1.00 87.56 112 GLN A C 1
ATOM 905 O O . GLN A 1 112 ? -19.433 5.975 2.296 1.00 87.56 112 GLN A O 1
ATOM 910 N N . ASN A 1 113 ? -19.213 8.071 3.088 1.00 84.00 113 ASN A N 1
ATOM 911 C CA . ASN A 1 113 ? -19.694 7.796 4.441 1.00 84.00 113 ASN A CA 1
ATOM 912 C C . ASN A 1 113 ? -18.992 6.594 5.118 1.00 84.00 113 ASN A C 1
ATOM 914 O O . ASN A 1 113 ? -19.620 5.696 5.700 1.00 84.00 113 ASN A O 1
ATOM 918 N N . LEU A 1 114 ? -17.656 6.556 5.032 1.00 83.06 114 LEU A N 1
ATOM 919 C CA . LEU A 1 114 ? -16.851 5.511 5.669 1.00 83.06 114 LEU A CA 1
ATOM 920 C C . LEU A 1 114 ? -16.995 5.556 7.194 1.00 83.06 114 LEU A C 1
ATOM 922 O O . LEU A 1 114 ? -17.207 4.516 7.815 1.00 83.06 114 LEU A O 1
ATOM 926 N N . ALA A 1 115 ? -16.936 6.753 7.786 1.00 81.38 115 ALA A N 1
ATOM 927 C CA . ALA A 1 115 ? -17.094 6.948 9.226 1.00 81.38 115 ALA A CA 1
ATOM 928 C C . ALA A 1 115 ? -18.428 6.400 9.745 1.00 81.38 115 ALA A C 1
ATOM 930 O O . ALA A 1 115 ? -18.430 5.606 10.685 1.00 81.38 115 ALA A O 1
ATOM 931 N N . GLY A 1 116 ? -19.551 6.729 9.097 1.00 84.44 116 GLY A N 1
ATOM 932 C CA . GLY A 1 116 ? -20.859 6.199 9.483 1.00 84.44 116 GLY A CA 1
ATOM 933 C C . GLY A 1 116 ? -20.942 4.678 9.345 1.00 84.44 116 GLY A C 1
ATOM 934 O O . GLY A 1 116 ? -21.489 4.001 10.218 1.00 84.44 116 GLY A O 1
ATOM 935 N N . SER A 1 117 ? -20.334 4.114 8.297 1.00 85.38 117 SER A N 1
ATOM 936 C CA . SER A 1 117 ? -20.273 2.660 8.086 1.00 85.38 117 SER A CA 1
ATOM 937 C C . SER A 1 117 ? -19.477 1.946 9.184 1.00 85.38 117 SER A C 1
ATOM 939 O O . SER A 1 117 ? -19.915 0.918 9.707 1.00 85.38 117 SER A O 1
ATOM 941 N N . VAL A 1 118 ? -18.326 2.507 9.566 1.00 85.69 118 VAL A N 1
ATOM 942 C CA . VAL A 1 118 ? -17.468 2.000 10.647 1.00 85.69 118 VAL A CA 1
ATOM 943 C C . VAL A 1 118 ? -18.187 2.110 11.989 1.00 85.69 118 VAL A C 1
ATOM 945 O O . VAL A 1 118 ? -18.319 1.101 12.682 1.00 85.69 118 VAL A O 1
ATOM 948 N N . ARG A 1 119 ? -18.733 3.290 12.313 1.00 87.38 119 ARG A N 1
ATOM 949 C CA . ARG A 1 119 ? -19.501 3.541 13.541 1.00 87.38 119 ARG A CA 1
ATOM 950 C C . ARG A 1 119 ? -20.640 2.544 13.693 1.00 87.38 119 ARG A C 1
ATOM 952 O O . ARG A 1 119 ? -20.713 1.832 14.691 1.00 87.38 119 ARG A O 1
ATOM 959 N N . LYS A 1 120 ? -21.493 2.427 12.671 1.00 88.00 120 LYS A N 1
ATOM 960 C CA . LYS A 1 120 ? -22.624 1.491 12.668 1.00 88.00 120 LYS A CA 1
ATOM 961 C C . LYS A 1 120 ? -22.161 0.060 12.920 1.00 88.00 120 LYS A C 1
ATOM 963 O O . LYS A 1 120 ? -22.787 -0.657 13.696 1.00 88.00 120 LYS A O 1
ATOM 968 N N . ARG A 1 121 ? -21.063 -0.362 12.286 1.00 86.69 121 ARG A N 1
ATOM 969 C CA . ARG A 1 121 ? -20.532 -1.718 12.451 1.00 86.69 121 ARG A CA 1
ATOM 970 C C . ARG A 1 121 ? -20.002 -1.965 13.861 1.00 86.69 121 ARG A C 1
ATOM 972 O O . ARG A 1 121 ? -20.245 -3.039 14.401 1.00 86.69 121 ARG A O 1
ATOM 979 N N . ILE A 1 122 ? -19.300 -0.997 14.442 1.00 87.56 122 ILE A N 1
ATOM 980 C CA . ILE A 1 122 ? -18.770 -1.077 15.808 1.00 87.56 122 ILE A CA 1
ATOM 981 C C . ILE A 1 122 ? -19.919 -1.169 16.811 1.00 87.56 122 ILE A C 1
ATOM 983 O O . ILE A 1 122 ? -19.965 -2.127 17.579 1.00 87.56 122 ILE A O 1
ATOM 987 N N . LEU A 1 123 ? -20.888 -0.254 16.740 1.00 88.19 123 LEU A N 1
ATOM 988 C CA . LEU A 1 123 ? -22.046 -0.248 17.639 1.00 88.19 123 LEU A CA 1
ATOM 989 C C . LEU A 1 123 ? -22.856 -1.547 17.533 1.00 88.19 123 LEU A C 1
ATOM 991 O O . LEU A 1 123 ? -23.215 -2.138 18.547 1.00 88.19 123 LEU A O 1
ATOM 995 N N . GLN A 1 124 ? -23.078 -2.061 16.317 1.00 87.06 124 GLN A N 1
ATOM 996 C CA . GLN A 1 124 ? -23.744 -3.355 16.121 1.00 87.06 124 GLN A CA 1
ATOM 997 C C . GLN A 1 124 ? -23.041 -4.507 16.850 1.00 87.06 124 GLN A C 1
ATOM 999 O O . GLN A 1 124 ? -23.722 -5.380 17.390 1.00 87.06 124 GLN A O 1
ATOM 1004 N N . LEU A 1 125 ? -21.704 -4.521 16.844 1.00 86.31 125 LEU A N 1
ATOM 1005 C CA . LEU A 1 125 ? -20.906 -5.543 17.522 1.00 86.31 125 LEU A CA 1
ATOM 1006 C C . LEU A 1 125 ? -20.968 -5.365 19.041 1.00 86.31 125 LEU A C 1
ATOM 1008 O O . LEU A 1 125 ? -21.212 -6.346 19.736 1.00 86.31 125 LEU A O 1
ATOM 1012 N N . ILE A 1 126 ? -20.830 -4.129 19.533 1.00 85.88 126 ILE A N 1
ATOM 1013 C CA . ILE A 1 126 ? -20.910 -3.778 20.960 1.00 85.88 126 ILE A CA 1
ATOM 1014 C C . ILE A 1 126 ? -22.263 -4.180 21.562 1.00 85.88 126 ILE A C 1
ATOM 1016 O O . ILE A 1 126 ? -22.300 -4.837 22.601 1.00 85.88 126 ILE A O 1
ATOM 1020 N N . HIS A 1 127 ? -23.373 -3.873 20.884 1.00 83.38 127 HIS A N 1
ATOM 1021 C CA . HIS A 1 127 ? -24.720 -4.226 21.350 1.00 83.38 127 HIS A CA 1
ATOM 1022 C C . HIS A 1 127 ? -25.036 -5.731 21.270 1.00 83.38 127 HIS A C 1
ATOM 1024 O O . HIS A 1 127 ? -25.976 -6.190 21.916 1.00 83.38 127 HIS A O 1
ATOM 1030 N N . HIS A 1 128 ? -24.244 -6.522 20.535 1.00 81.06 128 HIS A N 1
ATOM 1031 C CA . HIS A 1 128 ? -24.375 -7.984 20.453 1.00 81.06 128 HIS A CA 1
ATOM 1032 C C . HIS A 1 128 ? -23.076 -8.687 20.897 1.00 81.06 128 HIS A C 1
ATOM 1034 O O . HIS A 1 128 ? -22.432 -9.393 20.109 1.00 81.06 128 HIS A O 1
ATOM 1040 N N . PRO A 1 129 ? -22.692 -8.558 22.182 1.00 66.62 129 PRO A N 1
ATOM 1041 C CA . PRO A 1 129 ? -21.340 -8.853 22.657 1.00 66.62 129 PRO A CA 1
ATOM 1042 C C . PRO A 1 129 ? -20.952 -10.335 22.595 1.00 66.62 129 PRO A C 1
ATOM 1044 O O . PRO A 1 129 ? -19.766 -10.650 22.580 1.00 66.62 129 PRO A O 1
ATOM 1047 N N . ARG A 1 130 ? -21.919 -11.260 22.467 1.00 63.94 130 ARG A N 1
ATOM 1048 C CA . ARG A 1 130 ? -21.648 -12.705 22.301 1.00 63.94 130 ARG A CA 1
ATOM 1049 C C . ARG A 1 130 ? -20.801 -13.022 21.057 1.00 63.94 130 ARG A C 1
ATOM 1051 O O . ARG A 1 130 ? -20.243 -14.109 20.973 1.00 63.94 130 ARG A O 1
ATOM 1058 N N . GLY A 1 131 ? -20.716 -12.097 20.095 1.00 60.59 131 GLY A N 1
ATOM 1059 C CA . GLY A 1 131 ? -19.889 -12.220 18.892 1.00 60.59 131 GLY A CA 1
ATOM 1060 C C . GLY A 1 131 ? -18.535 -11.501 18.949 1.00 60.59 131 GLY A C 1
ATOM 1061 O O . GLY A 1 131 ? -17.767 -11.610 17.988 1.00 60.59 131 GLY A O 1
ATOM 1062 N N . ILE A 1 132 ? -18.230 -10.763 20.025 1.00 70.25 132 ILE A N 1
ATOM 1063 C CA . ILE A 1 132 ? -16.977 -10.009 20.148 1.00 70.25 132 ILE A CA 1
ATOM 1064 C C . ILE A 1 132 ? -15.878 -10.942 20.649 1.00 70.25 132 ILE A C 1
ATOM 1066 O O . ILE A 1 132 ? -15.836 -11.328 21.811 1.00 70.25 132 ILE A O 1
ATOM 1070 N N . SER A 1 133 ? -14.945 -11.264 19.761 1.00 74.44 133 SER A N 1
ATOM 1071 C CA . SER A 1 133 ? -13.663 -11.848 20.139 1.00 74.44 133 SER A CA 1
ATOM 1072 C C . SER A 1 133 ? -12.620 -10.736 20.193 1.00 74.44 133 SER A C 1
ATOM 1074 O O . SER A 1 133 ? -12.395 -10.034 19.202 1.00 74.44 133 SER A O 1
ATOM 1076 N N . LEU A 1 134 ? -11.996 -10.578 21.362 1.00 73.44 134 LEU A N 1
ATOM 1077 C CA . LEU A 1 134 ? -10.804 -9.750 21.519 1.00 73.44 134 LEU A CA 1
ATOM 1078 C C . LEU A 1 134 ? -9.727 -10.278 20.559 1.00 73.44 134 LEU A C 1
ATOM 1080 O O . LEU A 1 134 ? -9.591 -11.489 20.394 1.00 73.44 134 LEU A O 1
ATOM 1084 N N . ALA A 1 135 ? -9.019 -9.374 19.881 1.00 70.50 135 ALA A N 1
ATOM 1085 C CA . ALA A 1 135 ? -8.064 -9.664 18.799 1.00 70.50 135 ALA A CA 1
ATOM 1086 C C . ALA A 1 135 ? -8.642 -10.165 17.456 1.00 70.50 135 ALA A C 1
ATOM 1088 O O . ALA A 1 135 ? -7.891 -10.271 16.483 1.00 70.50 135 ALA A O 1
ATOM 1089 N N . LYS A 1 136 ? -9.958 -10.389 17.320 1.00 82.38 136 LYS A N 1
ATOM 1090 C CA . LYS A 1 136 ? -10.553 -10.623 15.995 1.00 82.38 136 LYS A CA 1
ATOM 1091 C C . LYS A 1 136 ? -10.530 -9.335 15.174 1.00 82.38 136 LYS A C 1
ATOM 1093 O O . LYS A 1 136 ? -11.058 -8.307 15.595 1.00 82.38 136 LYS A O 1
ATOM 1098 N N . THR A 1 137 ? -9.958 -9.410 13.976 1.00 86.06 137 THR A N 1
ATOM 1099 C CA . THR A 1 137 ? -9.936 -8.293 13.029 1.00 86.06 137 THR A CA 1
ATOM 1100 C C . THR A 1 137 ? -11.222 -8.247 12.209 1.00 86.06 137 THR A C 1
ATOM 1102 O O . THR A 1 137 ? -11.541 -9.166 11.451 1.00 86.06 137 THR A O 1
ATOM 1105 N N . TYR A 1 138 ? -11.944 -7.143 12.324 1.00 86.56 138 TYR A N 1
ATOM 1106 C CA . TYR A 1 138 ? -13.059 -6.765 11.469 1.00 86.56 138 TYR A CA 1
ATOM 1107 C C . TYR A 1 138 ? -12.547 -5.889 10.332 1.00 86.56 138 TYR A C 1
ATOM 1109 O O . TYR A 1 138 ? -11.584 -5.148 10.499 1.00 86.56 138 TYR A O 1
ATOM 1117 N N . LYS A 1 139 ? -13.177 -5.991 9.161 1.00 89.50 139 LYS A N 1
ATOM 1118 C CA . LYS A 1 139 ? -12.748 -5.286 7.950 1.00 89.50 139 LYS A CA 1
ATOM 1119 C C . LYS A 1 139 ? -13.939 -4.593 7.312 1.00 89.50 139 LYS A C 1
ATOM 1121 O O . LYS A 1 139 ? -14.959 -5.239 7.073 1.00 89.50 139 LYS A O 1
ATOM 1126 N N . VAL A 1 140 ? -13.786 -3.314 7.006 1.00 87.88 140 VAL A N 1
ATOM 1127 C CA . VAL A 1 140 ? -14.653 -2.572 6.091 1.00 87.88 140 VAL A CA 1
ATOM 1128 C C . VAL A 1 140 ? -14.022 -2.653 4.710 1.00 87.88 140 VAL A C 1
ATOM 1130 O O . VAL A 1 140 ? -12.819 -2.424 4.561 1.00 87.88 140 VAL A O 1
ATOM 1133 N N . LYS A 1 141 ? -14.818 -3.057 3.720 1.00 90.00 141 LYS A N 1
ATOM 1134 C CA . LYS A 1 141 ? -14.338 -3.354 2.372 1.00 90.00 141 LYS A CA 1
ATOM 1135 C C . LYS A 1 141 ? -15.084 -2.538 1.321 1.00 90.00 141 LYS A C 1
ATOM 1137 O O . LYS A 1 141 ? -16.254 -2.227 1.517 1.00 90.00 141 LYS A O 1
ATOM 1142 N N . ALA A 1 142 ? -14.418 -2.274 0.206 1.00 88.31 142 ALA A N 1
ATOM 1143 C CA . ALA A 1 142 ? -14.990 -1.705 -1.011 1.00 88.31 142 ALA A CA 1
ATOM 1144 C C . ALA A 1 142 ? -14.729 -2.633 -2.194 1.00 88.31 142 ALA A C 1
ATOM 1146 O O . ALA A 1 142 ? -13.819 -3.461 -2.153 1.00 88.31 142 ALA A O 1
ATOM 1147 N N . GLU A 1 143 ? -15.516 -2.504 -3.251 1.00 89.50 143 GLU A N 1
ATOM 1148 C CA . GLU A 1 143 ? -15.240 -3.213 -4.493 1.00 89.50 143 GLU A CA 1
ATOM 1149 C C . GLU A 1 143 ? -14.009 -2.613 -5.191 1.00 89.50 143 GLU A C 1
ATOM 1151 O O . GLU A 1 143 ? -13.745 -1.411 -5.107 1.00 89.50 143 GLU A O 1
ATOM 1156 N N . CYS A 1 144 ? -13.225 -3.452 -5.869 1.00 89.94 144 CYS A N 1
ATOM 1157 C CA . CYS A 1 144 ? -12.110 -2.976 -6.675 1.00 89.94 144 CYS A CA 1
ATOM 1158 C C . CYS A 1 144 ? -12.601 -2.129 -7.864 1.00 89.94 144 CYS A C 1
ATOM 1160 O O . CYS A 1 144 ? -13.387 -2.629 -8.671 1.00 89.94 144 CYS A O 1
ATOM 1162 N N . PRO A 1 145 ? -12.096 -0.893 -8.051 1.00 89.94 145 PRO A N 1
ATOM 1163 C CA . PRO A 1 145 ? -12.535 -0.041 -9.155 1.00 89.94 145 PRO A CA 1
ATOM 1164 C C . PRO A 1 145 ? -11.944 -0.462 -10.504 1.00 89.94 145 PRO A C 1
ATOM 1166 O O . PRO A 1 145 ? -12.421 -0.024 -11.544 1.00 89.94 145 PRO A O 1
ATOM 1169 N N . SER A 1 146 ? -10.907 -1.306 -10.517 1.00 88.06 146 SER A N 1
ATOM 1170 C CA . SER A 1 146 ? -10.202 -1.627 -11.754 1.00 88.06 146 SER A CA 1
ATOM 1171 C C . SER A 1 146 ? -11.109 -2.303 -12.783 1.00 88.06 146 SER A C 1
ATOM 1173 O O . SER A 1 146 ? -11.849 -3.245 -12.477 1.00 88.06 146 SER A O 1
ATOM 1175 N N . ALA A 1 147 ? -11.003 -1.837 -14.025 1.00 86.44 147 ALA A N 1
ATOM 1176 C CA . ALA A 1 147 ? -11.625 -2.441 -15.197 1.00 86.44 147 ALA A CA 1
ATOM 1177 C C . ALA A 1 147 ? -10.725 -3.484 -15.887 1.00 86.44 147 ALA A C 1
ATOM 1179 O O . ALA A 1 147 ? -11.183 -4.163 -16.796 1.00 86.44 147 ALA A O 1
ATOM 1180 N N . ASN A 1 148 ? -9.471 -3.645 -15.445 1.00 86.06 148 ASN A N 1
ATOM 1181 C CA . ASN A 1 148 ? -8.475 -4.501 -16.104 1.00 86.06 148 ASN A CA 1
ATOM 1182 C C . ASN A 1 148 ? -8.632 -5.997 -15.779 1.00 86.06 148 ASN A C 1
ATOM 1184 O O . ASN A 1 148 ? -7.843 -6.815 -16.245 1.00 86.06 148 ASN A O 1
ATOM 1188 N N . PHE A 1 149 ? -9.614 -6.361 -14.953 1.00 85.19 149 PHE A N 1
ATOM 1189 C CA . PHE A 1 149 ? -9.897 -7.758 -14.641 1.00 85.19 149 PHE A CA 1
ATOM 1190 C C . PHE A 1 149 ? -10.477 -8.472 -15.876 1.00 85.19 149 PHE A C 1
ATOM 1192 O O . PHE A 1 149 ? -11.367 -7.918 -16.527 1.00 85.19 149 PHE A O 1
ATOM 1199 N N . PRO A 1 150 ? -10.015 -9.695 -16.200 1.00 86.38 150 PRO A N 1
ATOM 1200 C CA . PRO A 1 150 ? -10.632 -10.517 -17.235 1.00 86.38 150 PRO A CA 1
ATOM 1201 C C . PRO A 1 150 ? -12.117 -10.758 -16.944 1.00 86.38 150 PRO A C 1
ATOM 1203 O O . PRO A 1 150 ? -12.521 -10.812 -15.783 1.00 86.38 150 PRO A O 1
ATOM 1206 N N . LYS A 1 151 ? -12.927 -10.955 -17.993 1.00 83.12 151 LYS A N 1
ATOM 1207 C CA . LYS A 1 151 ? -14.386 -11.147 -17.866 1.00 83.12 151 LYS A CA 1
ATOM 1208 C C . LYS A 1 151 ? -14.766 -12.336 -16.976 1.00 83.12 151 LYS A C 1
ATOM 1210 O O . LYS A 1 151 ? -15.807 -12.298 -16.329 1.00 83.12 151 LYS A O 1
ATOM 1215 N N . ASP A 1 152 ? -13.894 -13.336 -16.910 1.00 86.44 152 ASP A N 1
ATOM 1216 C CA . ASP A 1 152 ? -14.117 -14.580 -16.171 1.00 86.44 152 ASP A CA 1
ATOM 1217 C C . ASP A 1 152 ? -13.597 -14.520 -14.723 1.00 86.44 152 ASP A C 1
ATOM 1219 O O . ASP A 1 152 ? -13.726 -15.481 -13.966 1.00 86.44 152 ASP A O 1
ATOM 1223 N N . VAL A 1 153 ? -13.011 -13.389 -14.308 1.00 83.12 153 VAL A N 1
ATOM 1224 C CA . VAL A 1 153 ? -12.435 -13.203 -12.971 1.00 83.12 153 VAL A CA 1
ATOM 1225 C C . VAL A 1 153 ? -13.274 -12.207 -12.176 1.00 83.12 153 VAL A C 1
ATOM 1227 O O . VAL A 1 153 ? -13.386 -11.033 -12.528 1.00 83.12 153 VAL A O 1
ATOM 1230 N N . GLN A 1 154 ? -13.828 -12.656 -11.046 1.00 83.75 154 GLN A N 1
ATOM 1231 C CA . GLN A 1 154 ? -14.533 -11.763 -10.127 1.00 83.75 154 GLN A CA 1
ATOM 1232 C C . GLN A 1 154 ? -13.595 -10.717 -9.522 1.00 83.75 154 GLN A C 1
ATOM 1234 O O . GLN A 1 154 ? -12.494 -11.021 -9.054 1.00 83.75 154 GLN A O 1
ATOM 1239 N N . LYS A 1 155 ? -14.083 -9.476 -9.463 1.00 87.69 155 LYS A N 1
ATOM 1240 C CA . LYS A 1 155 ? -13.366 -8.375 -8.828 1.00 87.69 155 LYS A CA 1
ATOM 1241 C C . LYS A 1 155 ? -13.228 -8.624 -7.322 1.00 87.69 155 LYS A C 1
ATOM 1243 O O . LYS A 1 155 ? -14.212 -8.948 -6.654 1.00 87.69 155 LYS A O 1
ATOM 1248 N N . PRO A 1 156 ? -12.023 -8.457 -6.753 1.00 89.06 156 PRO A N 1
ATOM 1249 C CA . PRO A 1 156 ? -11.816 -8.667 -5.334 1.00 89.06 156 PRO A CA 1
ATOM 1250 C C . PRO A 1 156 ? -12.381 -7.507 -4.512 1.00 89.06 156 PRO A C 1
ATOM 1252 O O . PRO A 1 156 ? -12.373 -6.348 -4.930 1.00 89.06 156 PRO A O 1
ATOM 1255 N N . TRP A 1 157 ? -12.774 -7.821 -3.280 1.00 90.12 157 TRP A N 1
ATOM 1256 C CA . TRP A 1 157 ? -13.046 -6.817 -2.259 1.00 90.12 157 TRP A CA 1
ATOM 1257 C C . TRP A 1 157 ? -11.737 -6.284 -1.675 1.00 90.12 157 TRP A C 1
ATOM 1259 O O . TRP A 1 157 ? -10.906 -7.046 -1.172 1.00 90.12 157 TRP A O 1
ATOM 1269 N N . ILE A 1 158 ? -11.576 -4.969 -1.701 1.00 90.25 158 ILE A N 1
ATOM 1270 C CA . ILE A 1 158 ? -10.438 -4.239 -1.158 1.00 90.25 158 ILE A CA 1
ATOM 1271 C C . ILE A 1 158 ? -10.703 -3.889 0.305 1.00 90.25 158 ILE A C 1
ATOM 1273 O O . ILE A 1 158 ? -11.783 -3.428 0.652 1.00 90.25 158 ILE A O 1
ATOM 1277 N N . GLU A 1 159 ? -9.709 -4.092 1.168 1.00 90.25 159 GLU A N 1
ATOM 1278 C CA . GLU A 1 159 ? -9.751 -3.636 2.557 1.00 90.25 159 GLU A CA 1
ATOM 1279 C C . GLU A 1 159 ? -9.534 -2.120 2.622 1.00 90.25 159 GLU A C 1
ATOM 1281 O O . GLU A 1 159 ? -8.511 -1.618 2.166 1.00 90.25 159 GLU A O 1
ATOM 1286 N N . CYS A 1 160 ? -10.509 -1.401 3.173 1.00 86.50 160 CYS A N 1
ATOM 1287 C CA . CYS A 1 160 ? -10.474 0.051 3.346 1.00 86.50 160 CYS A CA 1
ATOM 1288 C C . CYS A 1 160 ? -9.924 0.426 4.723 1.00 86.50 160 CYS A C 1
ATOM 1290 O O . CYS A 1 160 ? -9.054 1.286 4.867 1.00 86.50 160 CYS A O 1
ATOM 1292 N N . LEU A 1 161 ? -10.475 -0.243 5.733 1.00 87.38 161 LEU A N 1
ATOM 1293 C CA . LEU A 1 161 ? -10.155 -0.066 7.136 1.00 87.38 161 LEU A CA 1
ATOM 1294 C C . LEU A 1 161 ? -10.349 -1.407 7.835 1.00 87.38 161 LEU A C 1
ATOM 1296 O O . LEU A 1 161 ? -11.350 -2.092 7.610 1.00 87.38 161 LEU A O 1
ATOM 1300 N N . SER A 1 162 ? -9.422 -1.768 8.707 1.00 89.50 162 SER A N 1
ATOM 1301 C CA . SER A 1 162 ? -9.589 -2.876 9.637 1.00 89.50 162 SER A CA 1
ATOM 1302 C C . SER A 1 162 ? -9.505 -2.405 11.071 1.00 89.50 162 SER A C 1
ATOM 1304 O O . SER A 1 162 ? -8.788 -1.461 11.380 1.00 89.50 162 SER A O 1
ATOM 1306 N N . PHE A 1 163 ? -10.256 -3.055 11.954 1.00 88.19 163 PHE A N 1
ATOM 1307 C CA . PHE A 1 163 ? -10.239 -2.757 13.377 1.00 88.19 163 PHE A CA 1
ATOM 1308 C C . PHE A 1 163 ? -10.399 -4.015 14.223 1.00 88.19 163 PHE A C 1
ATOM 1310 O O . PHE A 1 163 ? -10.969 -5.013 13.787 1.00 88.19 163 PHE A O 1
ATOM 1317 N N . SER A 1 164 ? -9.903 -3.968 15.450 1.00 86.88 164 SER A N 1
ATOM 1318 C CA . SER A 1 164 ? -10.035 -5.024 16.449 1.00 86.88 164 SER A CA 1
ATOM 1319 C C . SER A 1 164 ? -10.311 -4.416 17.814 1.00 86.88 164 SER A C 1
ATOM 1321 O O . SER A 1 164 ? -9.737 -3.380 18.159 1.00 86.88 164 SER A O 1
ATOM 1323 N N . PHE A 1 165 ? -11.136 -5.102 18.598 1.00 87.44 165 PHE A N 1
ATOM 1324 C CA . PHE A 1 165 ? -11.351 -4.758 19.995 1.00 87.44 165 PHE A CA 1
ATOM 1325 C C . PHE A 1 165 ? -10.216 -5.310 20.852 1.00 87.44 165 PHE A C 1
ATOM 1327 O O . PHE A 1 165 ? -9.792 -6.461 20.689 1.00 87.44 165 PHE A O 1
ATOM 1334 N N . ILE A 1 166 ? -9.755 -4.476 21.769 1.00 85.75 166 ILE A N 1
ATOM 1335 C CA . ILE A 1 166 ? -8.797 -4.802 22.819 1.00 85.75 166 ILE A CA 1
ATOM 1336 C C . ILE A 1 166 ? -9.405 -4.391 24.168 1.00 85.75 166 ILE A C 1
ATOM 1338 O O . ILE A 1 166 ? -10.358 -3.606 24.180 1.00 85.75 166 ILE A O 1
ATOM 1342 N N . PRO A 1 167 ? -8.906 -4.918 25.299 1.00 87.81 167 PRO A N 1
ATOM 1343 C CA . PRO A 1 167 ? -9.285 -4.404 26.610 1.00 87.81 167 PRO A CA 1
ATOM 1344 C C . PRO A 1 167 ? -9.071 -2.892 26.682 1.00 87.81 167 PRO A C 1
ATOM 1346 O O . PRO A 1 167 ? -8.167 -2.372 26.024 1.00 87.81 167 PRO A O 1
ATOM 1349 N N . TYR A 1 168 ? -9.908 -2.206 27.458 1.00 87.81 168 TYR A N 1
ATOM 1350 C CA . TYR A 1 168 ? -9.753 -0.775 27.671 1.00 87.81 168 TYR A CA 1
ATOM 1351 C C . TYR A 1 168 ? -8.334 -0.439 28.132 1.00 87.81 168 TYR A C 1
ATOM 1353 O O . TYR A 1 168 ? -7.821 -1.004 29.099 1.00 87.81 168 TYR A O 1
ATOM 1361 N N . ASP A 1 169 ? -7.727 0.500 27.421 1.00 84.81 169 ASP A N 1
ATOM 1362 C CA . ASP A 1 169 ? -6.402 1.023 27.701 1.00 84.81 169 ASP A CA 1
ATOM 1363 C C . ASP A 1 169 ? -6.485 2.558 27.737 1.00 84.81 169 ASP A C 1
ATOM 1365 O O . ASP A 1 169 ? -6.688 3.181 26.688 1.00 84.81 169 ASP A O 1
ATOM 1369 N N . PRO A 1 170 ? -6.342 3.180 28.923 1.00 80.81 170 PRO A N 1
ATOM 1370 C CA . PRO A 1 170 ? -6.437 4.628 29.091 1.00 80.81 170 PRO A CA 1
ATOM 1371 C C . PRO A 1 170 ? -5.256 5.389 28.474 1.00 80.81 170 PRO A C 1
ATOM 1373 O O . PRO A 1 170 ? -5.321 6.612 28.359 1.00 80.81 170 PRO A O 1
ATOM 1376 N N . SER A 1 171 ? -4.176 4.701 28.084 1.00 80.69 171 SER A N 1
ATOM 1377 C CA . SER A 1 171 ? -3.056 5.321 27.368 1.00 80.69 171 SER A CA 1
ATOM 1378 C C . SER A 1 171 ? -3.378 5.599 25.896 1.00 80.69 171 SER A C 1
ATOM 1380 O O . SER A 1 171 ? -2.742 6.450 25.270 1.00 80.69 171 SER A O 1
ATOM 1382 N N . ILE A 1 172 ? -4.394 4.927 25.344 1.00 74.12 172 ILE A N 1
ATOM 1383 C CA . ILE A 1 172 ? -4.836 5.113 23.964 1.00 74.12 172 ILE A CA 1
ATOM 1384 C C . ILE A 1 172 ? -5.742 6.344 23.896 1.00 74.12 172 ILE A C 1
ATOM 1386 O O . ILE A 1 172 ? -6.949 6.269 24.108 1.00 74.12 172 ILE A O 1
ATOM 1390 N N . ASN A 1 173 ? -5.148 7.491 23.571 1.00 71.81 173 ASN A N 1
ATOM 1391 C CA . ASN A 1 173 ? -5.869 8.722 23.257 1.00 71.81 173 ASN A CA 1
ATOM 1392 C C . ASN A 1 173 ? -5.889 8.929 21.739 1.00 71.81 173 ASN A C 1
ATOM 1394 O O . ASN A 1 173 ? -4.933 9.458 21.171 1.00 71.81 173 ASN A O 1
ATOM 1398 N N . ASP A 1 174 ? -6.964 8.488 21.085 1.00 71.25 174 ASP A N 1
ATOM 1399 C CA . ASP A 1 174 ? -7.121 8.623 19.639 1.00 71.25 174 ASP A CA 1
ATOM 1400 C C . ASP A 1 174 ? -8.200 9.667 19.277 1.00 71.25 174 ASP A C 1
ATOM 1402 O O . ASP A 1 174 ? -9.395 9.421 19.480 1.00 71.25 174 ASP A O 1
ATOM 1406 N N . PRO A 1 175 ? -7.814 10.820 18.693 1.00 68.31 175 PRO A N 1
ATOM 1407 C CA . PRO A 1 175 ? -8.747 11.862 18.262 1.00 68.31 175 PRO A CA 1
ATOM 1408 C C . PRO A 1 175 ? -9.801 11.390 17.250 1.00 68.31 175 PRO A C 1
ATOM 1410 O O . PRO A 1 175 ? -10.882 11.975 17.175 1.00 68.31 175 PRO A O 1
ATOM 1413 N N . THR A 1 176 ? -9.531 10.341 16.469 1.00 67.12 176 THR A N 1
ATOM 1414 C CA . THR A 1 176 ? -10.509 9.813 15.504 1.00 67.12 176 THR A CA 1
ATOM 1415 C C . THR A 1 176 ? -11.660 9.068 16.171 1.00 67.12 176 THR A C 1
ATOM 1417 O O . THR A 1 176 ? -12.756 9.058 15.620 1.00 67.12 176 THR A O 1
ATOM 1420 N N . LEU A 1 177 ? -11.474 8.502 17.369 1.00 66.50 177 LEU A N 1
ATOM 1421 C CA . LEU A 1 177 ? -12.571 7.866 18.111 1.00 66.50 177 LEU A CA 1
ATOM 1422 C C . LEU A 1 177 ? -13.602 8.897 18.583 1.00 66.50 177 LEU A C 1
ATOM 1424 O O . LEU A 1 177 ? -14.798 8.607 18.575 1.00 66.50 177 LEU A O 1
ATOM 1428 N N . LYS A 1 178 ? -13.143 10.115 18.899 1.00 66.62 178 LYS A N 1
ATOM 1429 C CA . LYS A 1 178 ? -14.006 11.274 19.176 1.00 66.62 178 LYS A CA 1
ATOM 1430 C C . LYS A 1 178 ? -14.752 11.729 17.933 1.00 66.62 178 LYS A C 1
ATOM 1432 O O . LYS A 1 178 ? -15.943 11.990 18.004 1.00 66.62 178 LYS A O 1
ATOM 1437 N N . LEU A 1 179 ? -14.072 11.768 16.785 1.00 66.62 179 LEU A N 1
ATOM 1438 C CA . LEU A 1 179 ? -14.702 12.100 15.503 1.00 66.62 179 LEU A CA 1
ATOM 1439 C C . LEU A 1 179 ? -15.785 11.083 15.109 1.00 66.62 179 LEU A C 1
ATOM 1441 O O . LEU A 1 179 ? -16.791 11.446 14.506 1.00 66.62 179 LEU A O 1
ATOM 1445 N N . LEU A 1 180 ? -15.578 9.809 15.444 1.00 71.69 180 LEU A N 1
ATOM 1446 C CA . LEU A 1 180 ? -16.553 8.745 15.225 1.00 71.69 180 LEU A CA 1
ATOM 1447 C C . LEU A 1 180 ? -17.667 8.726 16.278 1.00 71.69 180 LEU A C 1
ATOM 1449 O O . LEU A 1 180 ? -18.668 8.054 16.040 1.00 71.69 180 LEU A O 1
ATOM 1453 N N . ASP A 1 181 ? -17.511 9.456 17.389 1.00 77.38 181 ASP A N 1
ATOM 1454 C CA . ASP A 1 181 ? -18.484 9.552 18.482 1.00 77.38 181 ASP A CA 1
ATOM 1455 C C . ASP A 1 181 ? -18.899 8.144 18.970 1.00 77.38 181 ASP A C 1
ATOM 1457 O O . ASP A 1 181 ? -20.058 7.740 18.947 1.00 77.38 181 ASP A O 1
ATOM 1461 N N . ILE A 1 182 ? -17.870 7.344 19.288 1.00 82.88 182 ILE A N 1
ATOM 1462 C CA . ILE A 1 182 ? -17.968 5.963 19.811 1.00 82.88 182 ILE A CA 1
ATOM 1463 C C . ILE A 1 182 ? -17.132 5.746 21.079 1.00 82.88 182 ILE A C 1
ATOM 1465 O O . ILE A 1 182 ? -17.010 4.620 21.567 1.00 82.88 182 ILE A O 1
ATOM 1469 N N . GLU A 1 183 ? -16.449 6.789 21.556 1.00 82.69 183 GLU A N 1
ATOM 1470 C CA . GLU A 1 183 ? -15.509 6.686 22.674 1.00 82.69 183 GLU A CA 1
ATOM 1471 C C . GLU A 1 183 ? -16.229 6.298 23.972 1.00 82.69 183 GLU A C 1
ATOM 1473 O O . GLU A 1 183 ? -15.748 5.434 24.710 1.00 82.69 183 GLU A O 1
ATOM 1478 N N . ASP A 1 184 ? -17.396 6.890 24.225 1.00 84.88 184 ASP A N 1
ATOM 1479 C CA . ASP A 1 184 ? -18.167 6.658 25.444 1.00 84.88 184 ASP A CA 1
ATOM 1480 C C . ASP A 1 184 ? -18.780 5.253 25.467 1.00 84.88 184 ASP A C 1
ATOM 1482 O O . ASP A 1 184 ? -18.721 4.569 26.492 1.00 84.88 184 ASP A O 1
ATOM 1486 N N . GLU A 1 185 ? -19.277 4.754 24.332 1.00 86.88 185 GLU A N 1
ATOM 1487 C CA . GLU A 1 185 ? -19.774 3.382 24.212 1.00 86.88 185 GLU A CA 1
ATOM 1488 C C . GLU A 1 185 ? -18.652 2.353 24.376 1.00 86.88 185 GLU A C 1
ATOM 1490 O O . GLU A 1 185 ? -18.835 1.332 25.039 1.00 86.88 185 GLU A O 1
ATOM 1495 N N . LEU A 1 186 ? -17.466 2.607 23.821 1.00 87.25 186 LEU A N 1
ATOM 1496 C CA . LEU A 1 186 ? -16.310 1.728 24.013 1.00 87.25 186 LEU A CA 1
ATOM 1497 C C . LEU A 1 186 ? -15.900 1.662 25.493 1.00 87.25 186 LEU A C 1
ATOM 1499 O O . LEU A 1 186 ? -15.728 0.563 26.033 1.00 87.25 186 LEU A O 1
ATOM 1503 N N . LYS A 1 187 ? -15.836 2.815 26.171 1.00 86.50 187 LYS A N 1
ATOM 1504 C CA . LYS A 1 187 ? -15.548 2.908 27.613 1.00 86.50 187 LYS A CA 1
ATOM 1505 C C . LYS A 1 187 ? -16.590 2.189 28.460 1.00 86.50 187 LYS A C 1
ATOM 1507 O O . LYS A 1 187 ? -16.214 1.428 29.350 1.00 86.50 187 LYS A O 1
ATOM 1512 N N . ALA A 1 188 ? -17.878 2.369 28.164 1.00 87.50 188 ALA A N 1
ATOM 1513 C CA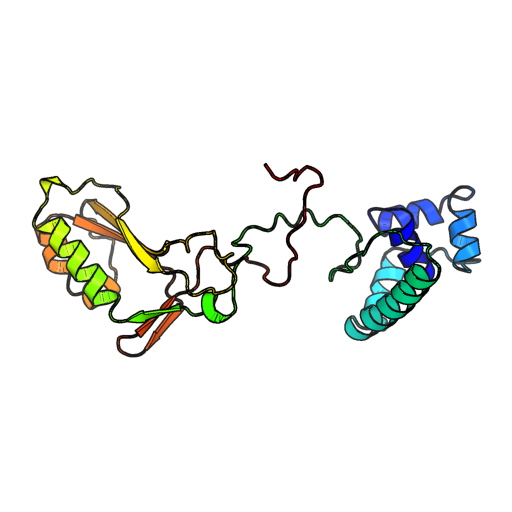 . ALA A 1 188 ? -18.971 1.710 28.883 1.00 87.50 188 ALA A CA 1
ATOM 1514 C C . ALA A 1 188 ? -18.869 0.176 28.835 1.00 87.50 188 ALA A C 1
ATOM 1516 O O . ALA A 1 188 ? -19.273 -0.508 29.774 1.00 87.50 188 ALA A O 1
ATOM 1517 N N . HIS A 1 189 ? -18.285 -0.365 27.764 1.00 86.56 189 HIS A N 1
ATOM 1518 C CA . HIS A 1 189 ? -18.063 -1.797 27.582 1.00 86.56 189 HIS A CA 1
ATOM 1519 C C . HIS A 1 189 ? -16.647 -2.268 27.963 1.00 86.56 189 HIS A C 1
ATOM 1521 O O . HIS A 1 189 ? -16.321 -3.436 27.749 1.00 86.56 189 HIS A O 1
ATOM 1527 N N . ASN A 1 190 ? -15.820 -1.399 28.559 1.00 87.00 190 ASN A N 1
ATOM 1528 C CA . ASN A 1 190 ? -14.427 -1.669 28.930 1.00 87.00 190 ASN A CA 1
ATOM 1529 C C . ASN A 1 190 ? -13.566 -2.153 27.742 1.00 87.00 190 ASN A C 1
ATOM 1531 O O . ASN A 1 190 ? -12.735 -3.059 27.874 1.00 87.00 190 ASN A O 1
ATOM 1535 N N . LEU A 1 191 ? -13.766 -1.535 26.573 1.00 87.94 191 LEU A N 1
ATOM 1536 C CA . LEU A 1 191 ? -13.051 -1.823 25.332 1.00 87.94 191 LEU A CA 1
ATOM 1537 C C . LEU A 1 191 ? -12.282 -0.594 24.837 1.00 87.94 191 LEU A C 1
ATOM 1539 O O . LEU A 1 191 ? -12.743 0.536 24.953 1.00 87.94 191 LEU A O 1
ATOM 1543 N N . SER A 1 192 ? -11.142 -0.842 24.201 1.00 87.00 192 SER A N 1
ATOM 1544 C CA . SER A 1 192 ? -10.453 0.108 23.324 1.00 87.00 192 SER A CA 1
ATOM 1545 C C . SER A 1 192 ? -10.392 -0.463 21.906 1.00 87.00 192 SER A C 1
ATOM 1547 O O . SER A 1 192 ? -10.614 -1.660 21.676 1.00 87.00 192 SER A O 1
ATOM 1549 N N . LEU A 1 193 ? -10.110 0.393 20.925 1.00 84.00 193 LEU A N 1
ATOM 1550 C CA . LEU A 1 193 ? -10.114 0.016 19.515 1.00 84.00 193 LEU A CA 1
ATOM 1551 C C . LEU A 1 193 ? -8.741 0.253 18.893 1.00 84.00 193 LEU A C 1
ATOM 1553 O O . LEU A 1 193 ? -8.184 1.342 18.970 1.00 84.00 193 LEU A O 1
ATOM 1557 N N . LYS A 1 194 ? -8.212 -0.783 18.244 1.00 85.62 194 LYS A N 1
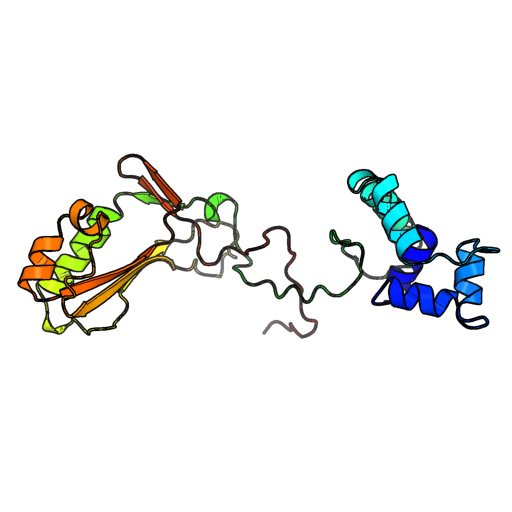ATOM 1558 C CA . LYS A 1 194 ? -7.024 -0.691 17.394 1.00 85.62 194 LYS A CA 1
ATOM 1559 C C . LYS A 1 194 ? -7.471 -0.805 15.949 1.00 85.62 194 LYS A C 1
ATOM 1561 O O . LYS A 1 194 ? -8.176 -1.758 15.622 1.00 85.62 194 LYS A O 1
ATOM 1566 N N . TYR A 1 195 ? -7.061 0.119 15.088 1.00 84.88 195 TYR A N 1
ATOM 1567 C CA . TYR A 1 195 ? -7.405 0.079 13.669 1.00 84.88 195 TYR A CA 1
ATOM 1568 C C . TYR A 1 195 ? -6.207 0.362 12.766 1.00 84.88 195 TYR A C 1
ATOM 1570 O O . TYR A 1 195 ? -5.174 0.877 13.188 1.00 84.88 195 TYR A O 1
ATOM 1578 N N . HIS A 1 196 ? -6.362 -0.018 11.506 1.00 84.56 196 HIS A N 1
ATOM 1579 C CA . HIS A 1 196 ? -5.463 0.288 10.411 1.00 84.56 196 HIS A CA 1
ATOM 1580 C C . HIS A 1 196 ? -6.305 0.789 9.239 1.00 84.56 196 HIS A C 1
ATOM 1582 O O . HIS A 1 196 ? -7.322 0.178 8.904 1.00 84.56 196 HIS A O 1
ATOM 1588 N N . SER A 1 197 ? -5.914 1.906 8.630 1.00 82.75 197 SER A N 1
ATOM 1589 C CA . SER A 1 197 ? -6.642 2.506 7.513 1.00 82.75 197 SER A CA 1
ATOM 1590 C C . SER A 1 197 ? -5.728 2.718 6.310 1.00 82.75 197 SER A C 1
ATOM 1592 O O . SER A 1 197 ? -4.532 2.976 6.443 1.00 82.75 197 SER A O 1
ATOM 1594 N N . HIS A 1 198 ? -6.317 2.623 5.120 1.00 82.12 198 HIS A N 1
ATOM 1595 C CA . HIS A 1 198 ? -5.665 2.961 3.853 1.00 82.12 198 HIS A CA 1
ATOM 1596 C C . HIS A 1 198 ? -6.165 4.304 3.289 1.00 82.12 198 HIS A C 1
ATOM 1598 O O . HIS A 1 198 ? -6.068 4.561 2.089 1.00 82.12 198 HIS A O 1
ATOM 1604 N N . ILE A 1 199 ? -6.739 5.146 4.154 1.00 81.62 199 ILE A N 1
ATOM 1605 C CA . ILE A 1 199 ? -7.273 6.466 3.806 1.00 81.62 199 ILE A CA 1
ATOM 1606 C C . ILE A 1 199 ? -6.097 7.417 3.576 1.00 81.62 199 ILE A C 1
ATOM 1608 O O . ILE A 1 199 ? -5.212 7.525 4.420 1.00 81.62 199 ILE A O 1
ATOM 1612 N N . ILE A 1 200 ? -6.100 8.109 2.441 1.00 80.50 200 ILE A N 1
ATOM 1613 C CA . ILE A 1 200 ? -5.073 9.089 2.064 1.00 80.50 200 ILE A CA 1
ATOM 1614 C C . ILE A 1 200 ? -5.583 10.530 2.092 1.00 80.50 200 ILE A C 1
ATOM 1616 O O . ILE A 1 200 ? -4.784 11.449 2.233 1.00 80.50 200 ILE A O 1
ATOM 1620 N N . ALA A 1 201 ? -6.896 10.739 1.969 1.00 75.31 201 ALA A N 1
ATOM 1621 C CA . ALA A 1 201 ? -7.513 12.058 2.057 1.00 75.31 201 ALA A CA 1
ATOM 1622 C C . ALA A 1 201 ? -8.970 11.953 2.522 1.00 75.31 201 ALA A C 1
ATOM 1624 O O . ALA A 1 201 ? -9.618 10.919 2.346 1.00 75.31 201 ALA A O 1
ATOM 1625 N N . VAL A 1 202 ? -9.480 13.043 3.094 1.00 77.81 202 VAL A N 1
ATOM 1626 C CA . VAL A 1 202 ? -10.882 13.196 3.494 1.00 77.81 202 VAL A CA 1
ATOM 1627 C C . VAL A 1 202 ? -11.367 14.550 2.990 1.00 77.81 202 VAL A C 1
ATOM 1629 O O . VAL A 1 202 ? -10.709 15.563 3.219 1.00 77.81 202 VAL A O 1
ATOM 1632 N N . SER A 1 203 ? -12.500 14.566 2.292 1.00 75.06 203 SER A N 1
ATOM 1633 C CA . SER A 1 203 ? -13.164 15.785 1.828 1.00 75.06 203 SER A CA 1
ATOM 1634 C C . SER A 1 203 ? -14.659 15.666 2.089 1.00 75.06 203 SER A C 1
ATOM 1636 O O . SER A 1 203 ? -15.322 14.814 1.494 1.00 75.06 203 SER A O 1
ATOM 1638 N N . GLN A 1 204 ? -15.180 16.508 2.988 1.00 78.12 204 GLN A N 1
ATOM 1639 C CA . GLN A 1 204 ? -16.550 16.400 3.505 1.00 78.12 204 GLN A CA 1
ATOM 1640 C C . GLN A 1 204 ? -16.812 14.969 4.022 1.00 78.12 204 GLN A C 1
ATOM 1642 O O . GLN A 1 204 ? -16.117 14.530 4.933 1.00 78.12 204 GLN A O 1
ATOM 1647 N N . ASP A 1 205 ? -17.730 14.228 3.390 1.00 77.75 205 ASP A N 1
ATOM 1648 C CA . ASP A 1 205 ? -18.070 12.831 3.710 1.00 77.75 205 ASP A CA 1
ATOM 1649 C C . ASP A 1 205 ? -17.467 11.801 2.738 1.00 77.75 205 ASP A C 1
ATOM 1651 O O . ASP A 1 205 ? -17.811 10.612 2.767 1.00 77.75 205 ASP A O 1
ATOM 1655 N N . THR A 1 206 ? -16.569 12.236 1.852 1.00 78.88 206 THR A N 1
ATOM 1656 C CA . THR A 1 206 ? -15.871 11.354 0.913 1.00 78.88 206 THR A CA 1
ATOM 1657 C C . THR A 1 206 ? -14.462 11.070 1.404 1.00 78.88 206 THR A C 1
ATOM 1659 O O . THR A 1 206 ? -13.642 11.969 1.593 1.00 78.88 206 THR A O 1
ATOM 1662 N N . TYR A 1 207 ? -14.175 9.786 1.575 1.00 83.88 207 TYR A N 1
ATOM 1663 C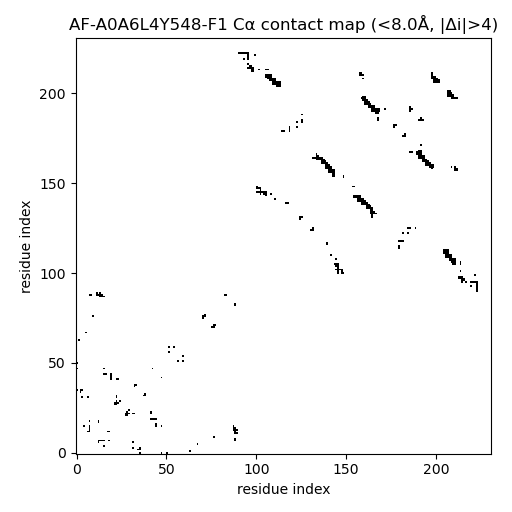 CA . TYR A 1 207 ? -12.877 9.275 1.979 1.00 83.88 207 TYR A CA 1
ATOM 1664 C C . TYR A 1 207 ? -12.166 8.732 0.753 1.00 83.88 207 TYR A C 1
ATOM 1666 O O . TYR A 1 207 ? -12.707 7.888 0.040 1.00 83.88 207 TYR A O 1
ATOM 1674 N N . THR A 1 208 ? -10.944 9.186 0.520 1.00 81.69 208 THR A N 1
ATOM 1675 C CA . THR A 1 208 ? -10.109 8.663 -0.556 1.00 81.69 208 THR A CA 1
ATOM 1676 C C . THR A 1 208 ? -9.201 7.587 0.000 1.00 81.69 208 THR A C 1
ATOM 1678 O O . THR A 1 208 ? -8.456 7.824 0.951 1.00 81.69 208 THR A O 1
ATOM 1681 N N . ILE A 1 209 ? -9.243 6.406 -0.605 1.00 87.69 209 ILE A N 1
ATOM 1682 C CA . ILE A 1 209 ? -8.496 5.229 -0.168 1.00 87.69 209 ILE A CA 1
ATOM 1683 C C . ILE A 1 209 ? -7.481 4.846 -1.236 1.00 87.69 209 ILE A C 1
ATOM 1685 O O . ILE A 1 209 ? -7.805 4.783 -2.422 1.00 87.69 209 ILE A O 1
ATOM 1689 N N . ARG A 1 210 ? -6.261 4.524 -0.813 1.00 86.69 210 ARG A N 1
ATOM 1690 C CA . ARG A 1 210 ? -5.262 3.902 -1.683 1.00 86.69 210 ARG A CA 1
ATOM 1691 C C . ARG A 1 210 ? -5.399 2.386 -1.617 1.00 86.69 210 ARG A C 1
ATOM 1693 O O . ARG A 1 210 ? -5.461 1.819 -0.530 1.00 86.69 210 ARG A O 1
ATOM 1700 N N . CYS A 1 211 ? -5.409 1.707 -2.762 1.00 89.06 211 CYS A N 1
ATOM 1701 C CA . CYS A 1 211 ? -5.489 0.249 -2.778 1.00 89.06 211 CYS A CA 1
ATOM 1702 C C . CYS A 1 211 ? -4.290 -0.383 -2.027 1.00 89.06 211 CYS A C 1
ATOM 1704 O O . CYS A 1 211 ? -3.142 -0.134 -2.399 1.00 89.06 211 CYS A O 1
ATOM 1706 N N . PRO A 1 212 ? -4.514 -1.262 -1.031 1.00 86.88 212 PRO A N 1
ATOM 1707 C CA . PRO A 1 212 ? -3.452 -1.946 -0.290 1.00 86.88 212 PRO A CA 1
ATOM 1708 C C . PRO A 1 212 ? -2.719 -3.001 -1.122 1.00 86.88 212 PRO A C 1
ATOM 1710 O O . PRO A 1 212 ? -1.653 -3.476 -0.738 1.00 86.88 212 PRO A O 1
ATOM 1713 N N . LYS A 1 213 ? -3.308 -3.410 -2.251 1.00 86.81 213 LYS A N 1
ATOM 1714 C CA . LYS A 1 213 ? -2.705 -4.332 -3.218 1.00 86.81 213 LYS A CA 1
ATOM 1715 C C . LYS A 1 213 ? -2.024 -3.598 -4.370 1.00 86.81 213 LYS A C 1
ATOM 1717 O O . LYS A 1 213 ? -1.552 -4.263 -5.284 1.00 86.81 213 LYS A O 1
ATOM 1722 N N . LEU A 1 214 ? -1.984 -2.265 -4.358 1.00 85.12 214 LEU A N 1
ATOM 1723 C CA . LEU A 1 214 ? -1.260 -1.516 -5.374 1.00 85.12 214 LEU A CA 1
ATOM 1724 C C . LEU A 1 214 ? 0.239 -1.866 -5.290 1.00 85.12 214 LEU A C 1
ATOM 1726 O O . LEU A 1 214 ? 0.790 -1.855 -4.184 1.00 85.12 214 LEU A O 1
ATOM 1730 N N . PRO A 1 215 ? 0.896 -2.187 -6.415 1.00 81.19 215 PRO A N 1
ATOM 1731 C CA . PRO A 1 215 ? 2.341 -2.365 -6.444 1.00 81.19 215 PRO A CA 1
ATOM 1732 C C . PRO A 1 215 ? 3.060 -1.126 -5.908 1.00 81.19 215 PRO A C 1
ATOM 1734 O O . PRO A 1 215 ? 2.605 0.003 -6.098 1.00 81.19 215 PRO A O 1
ATOM 1737 N N . LYS A 1 216 ? 4.190 -1.338 -5.228 1.00 74.38 216 LYS A N 1
ATOM 1738 C CA . LYS A 1 216 ? 5.055 -0.226 -4.803 1.00 74.38 216 LYS A CA 1
ATOM 1739 C C . LYS A 1 216 ? 5.689 0.477 -5.998 1.00 74.38 216 LYS A C 1
ATOM 1741 O O . LYS A 1 216 ? 5.820 1.693 -5.976 1.00 74.38 216 LYS A O 1
ATOM 1746 N N . ASP A 1 217 ? 6.052 -0.316 -6.995 1.00 72.94 217 ASP A N 1
ATOM 1747 C CA . ASP A 1 217 ? 6.537 0.129 -8.287 1.00 72.94 217 ASP A CA 1
ATOM 1748 C C . ASP A 1 217 ? 5.476 -0.239 -9.328 1.00 72.94 217 ASP A C 1
ATOM 1750 O O . ASP A 1 217 ? 5.208 -1.420 -9.562 1.00 72.94 217 ASP A O 1
ATOM 1754 N N . THR A 1 218 ? 4.792 0.777 -9.854 1.00 69.94 218 THR A N 1
ATOM 1755 C CA . THR A 1 218 ? 3.747 0.618 -10.873 1.00 69.94 218 THR A CA 1
ATOM 1756 C C . THR A 1 218 ? 4.319 0.481 -12.277 1.00 69.94 218 THR A C 1
ATOM 1758 O O . THR A 1 218 ? 3.603 0.027 -13.166 1.00 69.94 218 THR A O 1
ATOM 1761 N N . ASP A 1 219 ? 5.583 0.853 -12.470 1.00 65.00 219 ASP A N 1
ATOM 1762 C CA . ASP A 1 219 ? 6.270 0.779 -13.758 1.00 65.00 219 ASP A CA 1
ATOM 1763 C C . ASP A 1 219 ? 7.033 -0.549 -13.898 1.00 65.00 219 ASP A C 1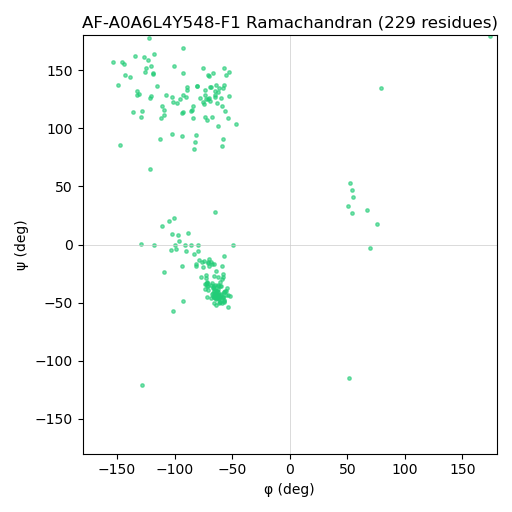
ATOM 1765 O O . ASP A 1 219 ? 7.308 -0.998 -15.015 1.00 65.00 219 ASP A O 1
ATOM 1769 N N . ALA A 1 220 ? 7.285 -1.237 -12.777 1.00 59.38 220 ALA A N 1
ATOM 1770 C CA . ALA A 1 220 ? 7.755 -2.615 -12.757 1.00 59.38 220 ALA A CA 1
ATOM 1771 C C . ALA A 1 220 ? 6.797 -3.534 -13.529 1.00 59.38 220 ALA A C 1
ATOM 1773 O O . ALA A 1 220 ? 5.652 -3.781 -13.131 1.00 59.38 220 ALA A O 1
ATOM 1774 N N . ARG A 1 221 ? 7.298 -4.094 -14.633 1.00 54.47 221 ARG A N 1
ATOM 1775 C CA . ARG A 1 221 ? 6.593 -5.122 -15.402 1.00 54.47 221 ARG A CA 1
ATOM 1776 C C . ARG A 1 221 ? 6.552 -6.431 -14.611 1.00 54.47 221 ARG A C 1
ATOM 1778 O O . ARG A 1 221 ? 7.482 -6.774 -13.885 1.00 54.47 221 ARG A O 1
ATOM 1785 N N . VAL A 1 222 ? 5.451 -7.168 -14.751 1.00 53.47 222 VAL A N 1
ATOM 1786 C CA . VAL A 1 222 ? 5.294 -8.495 -14.143 1.00 53.47 222 VAL A CA 1
ATOM 1787 C C . VAL A 1 222 ? 6.278 -9.445 -14.824 1.00 53.47 222 VAL A C 1
ATOM 1789 O O . VAL A 1 222 ? 6.090 -9.783 -15.989 1.00 53.47 222 VAL A O 1
ATOM 1792 N N . GLY A 1 223 ? 7.325 -9.868 -14.115 1.00 46.16 223 GLY A N 1
ATOM 1793 C CA . GLY A 1 223 ? 8.205 -10.932 -14.595 1.00 46.16 223 GLY A CA 1
ATOM 1794 C C . GLY A 1 223 ? 7.418 -12.235 -14.736 1.00 46.16 223 GLY A C 1
ATOM 1795 O O . GLY A 1 223 ? 6.812 -12.704 -13.769 1.00 46.16 223 GLY A O 1
ATOM 1796 N N . VAL A 1 224 ? 7.391 -12.804 -15.940 1.00 38.91 224 VAL A N 1
ATOM 1797 C CA . VAL A 1 224 ? 6.785 -14.114 -16.204 1.00 38.91 224 VAL A CA 1
ATOM 1798 C C . VAL A 1 224 ? 7.842 -15.174 -15.914 1.00 38.91 224 VAL A C 1
ATOM 1800 O O . VAL A 1 224 ? 8.874 -15.223 -16.576 1.00 38.91 224 VAL A O 1
ATOM 1803 N N . SER A 1 225 ? 7.612 -16.014 -14.906 1.00 34.50 225 SER A N 1
ATOM 1804 C CA . SER A 1 225 ? 8.429 -17.214 -14.717 1.00 34.50 225 SER A CA 1
ATOM 1805 C C . SER A 1 225 ? 8.134 -18.191 -15.861 1.00 34.50 225 SER A C 1
ATOM 1807 O O . SER A 1 225 ? 6.966 -18.405 -16.191 1.00 34.50 225 SER A O 1
ATOM 1809 N N . HIS A 1 226 ? 9.179 -18.784 -16.447 1.00 35.28 226 HIS A N 1
ATOM 1810 C CA . HIS A 1 226 ? 9.086 -19.776 -17.529 1.00 35.28 226 HIS A CA 1
ATOM 1811 C C . HIS A 1 226 ? 8.235 -21.020 -17.180 1.00 35.28 226 HIS A C 1
ATOM 1813 O O . HIS A 1 226 ? 7.873 -21.773 -18.077 1.00 35.28 226 HIS A O 1
ATOM 1819 N N . ASP A 1 227 ? 7.842 -21.204 -15.914 1.00 31.36 227 ASP A N 1
ATOM 1820 C CA . ASP A 1 227 ? 7.041 -22.344 -15.449 1.00 31.36 227 ASP A CA 1
ATOM 1821 C C . ASP A 1 227 ? 5.513 -22.139 -15.531 1.00 31.36 227 ASP A C 1
ATOM 1823 O O . ASP A 1 227 ? 4.740 -22.951 -15.013 1.00 31.36 227 ASP A O 1
ATOM 1827 N N . TYR A 1 228 ? 5.024 -21.072 -16.175 1.00 27.20 228 TYR A N 1
ATOM 1828 C CA . TYR A 1 228 ? 3.581 -20.854 -16.319 1.00 27.20 228 TYR A CA 1
ATOM 1829 C C . TYR A 1 228 ? 2.993 -21.635 -17.506 1.00 27.20 228 TYR A C 1
ATOM 1831 O O . TYR A 1 228 ? 2.758 -21.095 -18.586 1.00 27.20 228 TYR A O 1
ATOM 1839 N N . HIS A 1 229 ? 2.707 -22.920 -17.294 1.00 26.17 229 HIS A N 1
ATOM 1840 C CA . HIS A 1 229 ? 1.759 -23.653 -18.133 1.00 26.17 229 HIS A CA 1
ATOM 1841 C C . HIS A 1 229 ? 0.328 -23.427 -17.616 1.00 26.17 229 HIS A C 1
ATOM 1843 O O . HIS A 1 229 ? 0.023 -23.851 -16.498 1.00 26.17 229 HIS A O 1
ATOM 1849 N N . PRO A 1 230 ? -0.566 -22.785 -18.394 1.00 32.69 230 PRO A N 1
ATOM 1850 C CA . PRO A 1 230 ? -1.966 -22.661 -18.013 1.00 32.69 230 PRO A CA 1
ATOM 1851 C C . PRO A 1 230 ? -2.615 -24.054 -17.974 1.00 32.69 230 PRO A C 1
ATOM 1853 O O . PRO A 1 230 ? -2.502 -24.826 -18.928 1.00 32.69 230 PRO A O 1
ATOM 1856 N N . ARG A 1 231 ? -3.281 -24.369 -16.862 1.00 29.67 231 ARG A N 1
ATOM 1857 C CA . ARG A 1 231 ? -4.289 -25.430 -16.765 1.00 29.67 231 ARG A CA 1
ATOM 1858 C C . ARG A 1 231 ? -5.640 -24.795 -16.499 1.00 29.67 231 ARG A C 1
ATOM 1860 O O . ARG A 1 231 ? -5.665 -23.843 -15.688 1.00 29.67 231 ARG A O 1
#

Radius of gyration: 27.89 Å; Cα contacts (8 Å, |Δi|>4): 263; chains: 1; bounding box: 69×42×67 Å

Solvent-accessible surface area (backbone atoms only — not comparable to full-atom values): 14031 Å² total; per-residue (Å²): 106,68,62,55,54,48,50,29,65,78,65,67,40,68,40,66,66,56,49,39,54,38,56,67,34,80,70,82,10,38,63,60,26,63,76,51,68,56,87,70,84,74,68,49,63,66,54,54,54,49,49,46,64,74,56,30,70,71,54,45,51,53,54,51,49,56,55,48,52,53,41,42,75,72,61,80,47,95,66,94,78,82,90,56,100,78,82,55,66,57,87,62,81,61,72,73,64,50,51,91,45,66,43,79,54,39,66,57,36,80,35,74,47,53,62,61,54,50,40,53,53,50,52,57,42,65,80,43,53,95,73,64,52,73,72,47,75,44,74,46,67,43,76,53,79,44,78,64,55,56,95,90,50,82,78,56,75,38,70,46,33,36,37,26,43,40,69,56,50,91,85,70,80,57,74,63,42,60,74,51,71,47,49,67,62,30,53,77,69,50,31,31,80,50,72,51,71,35,65,77,48,76,53,95,61,38,36,29,26,35,46,83,48,54,36,88,57,81,82,63,67,79,74,79,64,94,81,74,74,90,128

Mean predicted aligned error: 17.21 Å

Sequence (231 aa):
MFCLEICLVLNEHPSVTQLCQLLRDPIRGKDYRDWAGVFGKIPSEDDFANFRIHTGEAKYREIFNIIFDMVEDIGFLSQPLIATTDGLLFDSFAKYRGCTYFGKDCHSIPFQNLAGSVRKRILQLIHHPRGISLAKTYKVKAECPSANFPKDVQKPWIECLSFSFIPYDPSINDPTLKLLDIEDELKAHNLSLKYHSHIIAVSQDTYTIRCPKLPKDTDARVGVSHDYHPR